Protein AF-A0A966KYN8-F1 (afdb_monomer_lite)

Foldseek 3Di:
DEEEADQVDPDKDKDFPDPQWDWDDDPPDIDIDGNPPDDDDDDDDPDPGDMYMYDHQAPAEDAEEEAEEEYAYENHAYQYHYEYAYYEYHYENYEDHYHYEYAEYEYAYEAYEEEYHYEYAYYEYEAECYEYEEEDEYAAYEYAYECYEYAHYEYEYAAYEYHAYQYHYAEEYEYEYAHYEYHAEYAQDFYHYEYEYAEYEYAHEHAYHDDPDDDPDDDGGDYHYDYNYYYYHHYHPPPDD

Secondary structure (DSSP, 8-state):
-EEEEETT-SS-EEE-SSTTEEEEEETTEEEEEEPP-----S---------EEEEETT-SEEEEEEEES-EEEEEEESEEEEEEEES-EEEEEEEEEEEEEEEES-EEEEEEEEEEEEEEEES-EEEEEEEEEEEEE-SBS-EEEEEEEEEEEEEE-SBS-EEEEEEEEEEEEEEE-SBS-EEEEEE-TTEEEEEEEEES-EEEEEEPPP-S---TT----EEEEEEEES-EEEEE-TT--

Sequence (241 aa):
MEITGDDSIQEVIIDEGNDIIETTLEGDTLKISNKSFRKIFFNYFESQQCVKIRLPRNTPSVEIKLVSGDLSAKNLQSNFSVSIVSGDVRISDLTGKLNVNALSGDISIDKFNGELEVVTKSGDIKLENSKIKGQLKTYSGDIVTRSVDFEGFKISTFSGDLELESASFQGNGEISTYFGDIHVNGDLSNVYVKADTLHGNIDIRGTKPYNESLNKGENVNEIIAKTKSGDICVKDTSKGG

Radius of gyration: 21.5 Å; chains: 1; bounding box: 49×50×72 Å

pLDDT: mean 85.23, std 17.12, range [33.62, 98.88]

Structure (mmCIF, N/CA/C/O backbone):
data_AF-A0A966KYN8-F1
#
_entry.id   AF-A0A966KYN8-F1
#
loop_
_atom_site.group_PDB
_atom_site.id
_atom_site.type_symbol
_atom_site.label_atom_id
_atom_site.label_alt_id
_atom_site.label_comp_id
_atom_site.label_asym_id
_atom_site.label_entity_id
_atom_site.label_seq_id
_atom_site.pdbx_PDB_ins_code
_atom_site.Cartn_x
_atom_site.Cartn_y
_atom_site.Cartn_z
_atom_site.occupancy
_atom_site.B_iso_or_equiv
_atom_site.auth_seq_id
_atom_site.auth_comp_id
_atom_site.auth_asym_id
_atom_site.auth_atom_id
_atom_site.pdbx_PDB_model_num
ATOM 1 N N . MET A 1 1 ? -5.350 -9.098 15.759 1.00 88.31 1 MET A N 1
ATOM 2 C CA . MET A 1 1 ? -6.234 -7.958 16.085 1.00 88.31 1 MET A CA 1
ATOM 3 C C . MET A 1 1 ? -7.028 -7.600 14.845 1.00 88.31 1 MET A C 1
ATOM 5 O O . MET A 1 1 ? -6.450 -7.541 13.767 1.00 88.31 1 MET A O 1
ATOM 9 N N . GLU A 1 2 ? -8.323 -7.350 14.995 1.00 93.38 2 GLU A N 1
ATOM 10 C CA . GLU A 1 2 ? -9.212 -6.925 13.912 1.00 93.38 2 GLU A CA 1
ATOM 11 C C . GLU A 1 2 ? -9.838 -5.569 14.241 1.00 93.38 2 GLU A C 1
ATOM 13 O O . GLU A 1 2 ? -10.417 -5.395 15.308 1.00 93.38 2 GLU A O 1
ATOM 18 N N . ILE A 1 3 ? -9.757 -4.620 13.314 1.00 94.44 3 ILE A N 1
ATOM 19 C CA . ILE A 1 3 ? -10.364 -3.294 13.405 1.00 94.44 3 ILE A CA 1
ATOM 20 C C . ILE A 1 3 ? -11.336 -3.139 12.243 1.00 94.44 3 ILE A C 1
ATOM 22 O O . ILE A 1 3 ? -10.985 -3.372 11.088 1.00 94.44 3 ILE A O 1
ATOM 26 N N . THR A 1 4 ? -12.575 -2.765 12.535 1.00 97.19 4 THR A N 1
ATOM 27 C CA . THR A 1 4 ? -13.609 -2.558 11.517 1.00 97.19 4 THR A CA 1
ATOM 28 C C . THR A 1 4 ? -14.299 -1.222 11.738 1.00 97.19 4 THR A C 1
ATOM 30 O O . THR A 1 4 ? -14.823 -0.974 12.822 1.00 97.19 4 THR A O 1
ATOM 33 N N . GLY A 1 5 ? -14.323 -0.372 10.715 1.00 95.94 5 GLY A N 1
ATOM 34 C CA . GLY A 1 5 ? -15.187 0.801 10.721 1.00 95.94 5 GLY A CA 1
ATOM 35 C C . GLY A 1 5 ? -16.641 0.423 10.447 1.00 95.94 5 GLY A C 1
ATOM 36 O O . GLY A 1 5 ? -16.938 -0.460 9.636 1.00 95.94 5 GLY A O 1
ATOM 37 N N . ASP A 1 6 ? -17.550 1.080 11.152 1.00 95.31 6 ASP A N 1
ATOM 38 C CA . ASP A 1 6 ? -18.965 0.752 11.190 1.00 95.31 6 ASP A CA 1
ATOM 39 C C . ASP A 1 6 ? -19.799 2.036 11.253 1.00 95.31 6 ASP A C 1
ATOM 41 O O . ASP A 1 6 ? -19.641 2.860 12.151 1.00 95.31 6 ASP A O 1
ATOM 45 N N . ASP A 1 7 ? -20.679 2.216 10.269 1.00 94.00 7 ASP A N 1
ATOM 46 C CA . ASP A 1 7 ? -21.547 3.392 10.150 1.00 94.00 7 ASP A CA 1
ATOM 47 C C . ASP A 1 7 ? -22.723 3.365 11.152 1.00 94.00 7 ASP A C 1
ATOM 49 O O . ASP A 1 7 ? -23.402 4.373 11.339 1.00 94.00 7 ASP A O 1
ATOM 53 N N . SER A 1 8 ? -22.983 2.223 11.805 1.00 94.19 8 SER A N 1
ATOM 54 C CA . SER A 1 8 ? -24.100 2.046 12.746 1.00 94.19 8 SER A CA 1
ATOM 55 C C . SER A 1 8 ? -23.776 2.403 14.200 1.00 94.19 8 SER A C 1
ATOM 57 O O . SER A 1 8 ? -24.681 2.408 15.038 1.00 94.19 8 SER A O 1
ATOM 59 N N . ILE A 1 9 ? -22.516 2.723 14.509 1.00 89.81 9 ILE A N 1
ATOM 60 C CA . ILE A 1 9 ? -22.056 3.015 15.872 1.00 89.81 9 ILE A CA 1
ATOM 61 C C . ILE A 1 9 ? -21.491 4.430 15.977 1.00 89.81 9 ILE A C 1
ATOM 63 O O . ILE A 1 9 ? -20.902 4.960 15.037 1.00 89.81 9 ILE A O 1
ATOM 67 N N . GLN A 1 10 ? -21.669 5.042 17.146 1.00 86.50 10 GLN A N 1
ATOM 68 C CA . GLN A 1 10 ? -21.111 6.362 17.478 1.00 86.50 10 GLN A CA 1
ATOM 69 C C . GLN A 1 10 ? -19.959 6.278 18.484 1.00 86.50 10 GLN A C 1
ATOM 71 O O . GLN A 1 10 ? -19.250 7.257 18.694 1.00 86.50 10 GLN A O 1
ATOM 76 N N . GLU A 1 11 ? -19.750 5.103 19.072 1.00 85.00 11 GLU A N 1
ATOM 77 C CA . GLU A 1 11 ? -18.758 4.848 20.109 1.00 85.00 11 GLU A CA 1
ATOM 78 C C . GLU A 1 11 ? -17.934 3.612 19.751 1.00 85.00 11 GLU A C 1
ATOM 80 O O . GLU A 1 11 ? -18.336 2.788 18.926 1.00 85.00 11 GLU A O 1
ATOM 85 N N . VAL A 1 12 ? -16.764 3.494 20.371 1.00 86.12 12 VAL A N 1
ATOM 86 C CA . VAL A 1 12 ? -15.860 2.360 20.184 1.00 86.12 12 VAL A CA 1
ATOM 87 C C . VAL A 1 12 ? -16.409 1.134 20.907 1.00 86.12 12 VAL A C 1
ATOM 89 O O . VAL A 1 12 ? -16.725 1.201 22.092 1.00 86.12 12 VAL A O 1
ATOM 92 N N . ILE A 1 13 ? -16.474 -0.002 20.212 1.00 86.50 13 ILE A N 1
ATOM 93 C CA . ILE A 1 13 ? -16.855 -1.293 20.793 1.00 86.50 13 ILE A CA 1
ATOM 94 C C . ILE A 1 13 ? -15.651 -2.224 20.737 1.00 86.50 13 ILE A C 1
ATOM 96 O O . ILE A 1 13 ? -15.053 -2.407 19.676 1.00 86.50 13 ILE A O 1
ATOM 100 N N . ILE A 1 14 ? -15.321 -2.834 21.871 1.00 86.25 14 ILE A N 1
ATOM 101 C CA . ILE A 1 14 ? -14.207 -3.771 22.004 1.00 86.25 14 ILE A CA 1
ATOM 102 C C . ILE A 1 14 ? -14.766 -5.126 22.430 1.00 86.25 14 ILE A C 1
ATOM 104 O O . ILE A 1 14 ? -15.502 -5.222 23.409 1.00 86.25 14 ILE A O 1
ATOM 108 N N . ASP A 1 15 ? -14.400 -6.163 21.689 1.00 84.81 15 ASP A N 1
ATOM 109 C CA . ASP A 1 15 ? -14.632 -7.562 22.025 1.00 84.81 15 ASP A CA 1
ATOM 110 C C . ASP A 1 15 ? -13.266 -8.221 22.261 1.00 84.81 15 ASP A C 1
ATOM 112 O O . ASP A 1 15 ? -12.468 -8.421 21.338 1.00 84.81 15 ASP A O 1
ATOM 116 N N . GLU A 1 16 ? -12.969 -8.467 23.537 1.00 73.38 16 GLU A N 1
ATOM 117 C CA . GLU A 1 16 ? -11.662 -8.924 24.023 1.00 73.38 16 GLU A CA 1
ATOM 118 C C . GLU A 1 16 ? -11.464 -10.441 23.883 1.00 73.38 16 GLU A C 1
ATOM 120 O O . GLU A 1 16 ? -10.364 -10.943 24.117 1.00 73.38 16 GLU A O 1
ATOM 125 N N . GLY A 1 17 ? -12.494 -11.187 23.473 1.00 65.50 17 GLY A N 1
ATOM 126 C CA . GLY A 1 17 ? -12.444 -12.637 23.290 1.00 65.50 17 GLY A CA 1
ATOM 127 C C . GLY A 1 17 ? -12.340 -13.447 24.592 1.00 65.50 17 GLY A C 1
ATOM 128 O O . GLY A 1 17 ? -13.143 -14.354 24.774 1.00 65.50 17 GLY A O 1
ATOM 129 N N . ASN A 1 18 ? -11.378 -13.148 25.482 1.00 65.69 18 ASN A N 1
ATOM 130 C CA . ASN A 1 18 ? -11.097 -13.858 26.743 1.00 65.69 18 ASN A CA 1
ATOM 131 C C . ASN A 1 18 ? -10.496 -12.942 27.841 1.00 65.69 18 ASN A C 1
ATOM 133 O O . ASN A 1 18 ? -9.822 -11.959 27.547 1.00 65.69 18 ASN A O 1
ATOM 137 N N . ASP A 1 19 ? -10.603 -13.363 29.112 1.00 63.81 19 ASP A N 1
ATOM 138 C CA . ASP A 1 19 ? -10.184 -12.646 30.343 1.00 63.81 19 ASP A CA 1
ATOM 139 C C . ASP A 1 19 ? -8.680 -12.318 30.493 1.00 63.81 19 ASP A C 1
ATOM 141 O O . ASP A 1 19 ? -8.253 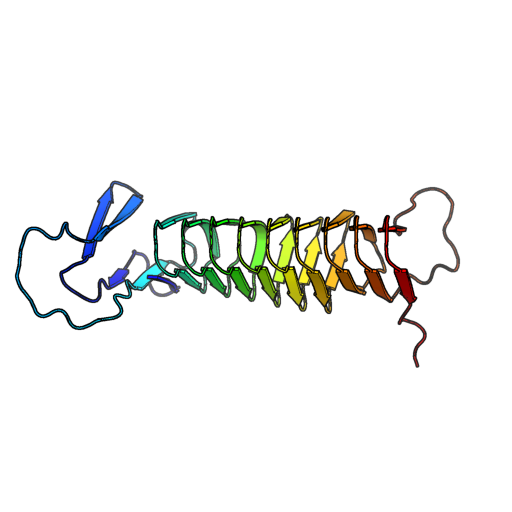-11.803 31.530 1.00 63.81 19 ASP A O 1
ATOM 145 N N . ILE A 1 20 ? -7.847 -12.637 29.508 1.00 65.81 20 ILE A N 1
ATOM 146 C CA . ILE A 1 20 ? -6.377 -12.554 29.577 1.00 65.81 20 ILE A CA 1
ATOM 147 C C . ILE A 1 20 ? -5.873 -11.226 29.004 1.00 65.81 20 ILE A C 1
ATOM 149 O O . ILE A 1 20 ? -4.729 -10.839 29.227 1.00 65.81 20 ILE A O 1
ATOM 153 N N . ILE A 1 21 ? -6.731 -10.518 28.276 1.00 67.75 21 ILE A N 1
ATOM 154 C CA . ILE A 1 21 ? -6.439 -9.215 27.697 1.00 67.75 21 ILE A CA 1
ATOM 155 C C . ILE A 1 21 ? -6.919 -8.145 28.677 1.00 67.75 21 ILE A C 1
ATOM 157 O O . ILE A 1 21 ? -7.917 -8.307 29.376 1.00 67.75 21 ILE A O 1
ATOM 161 N N . GLU A 1 22 ? -6.131 -7.088 28.810 1.00 68.56 22 GLU A N 1
ATOM 162 C CA . GLU A 1 22 ? -6.490 -5.872 29.524 1.00 68.56 22 GLU A CA 1
ATOM 163 C C . GLU A 1 22 ? -6.544 -4.741 28.509 1.00 68.56 22 GLU A C 1
ATOM 165 O O . GLU A 1 22 ? -5.556 -4.481 27.807 1.00 68.56 22 GLU A O 1
ATOM 170 N N . THR A 1 23 ? -7.689 -4.067 28.454 1.00 68.88 23 THR A N 1
ATOM 171 C CA . THR A 1 23 ? -7.817 -2.811 27.733 1.00 68.88 23 THR A CA 1
ATOM 172 C C . THR A 1 23 ? -7.963 -1.652 28.705 1.00 68.88 23 THR A C 1
ATOM 174 O O . THR A 1 23 ? -8.750 -1.683 29.650 1.00 68.88 23 THR A O 1
ATOM 177 N N . THR A 1 24 ? -7.162 -0.618 28.470 1.00 69.38 24 THR A N 1
ATOM 178 C CA . THR A 1 24 ? -7.147 0.596 29.279 1.00 69.38 24 THR A CA 1
ATOM 179 C C . THR A 1 24 ? -7.299 1.780 28.345 1.00 69.38 24 THR A C 1
ATOM 181 O O . THR A 1 24 ? -6.464 2.004 27.466 1.00 69.38 24 THR A O 1
ATOM 184 N N . LEU A 1 25 ? -8.379 2.537 28.527 1.00 70.50 25 LEU A N 1
ATOM 185 C CA . LEU A 1 25 ? -8.594 3.795 27.826 1.00 70.50 25 LEU A CA 1
ATOM 186 C C . LEU A 1 25 ? -7.967 4.933 28.642 1.00 70.50 25 LEU A C 1
ATOM 188 O O . LEU A 1 25 ? -8.427 5.253 29.737 1.00 70.50 25 LEU A O 1
ATOM 192 N N . GLU A 1 26 ? -6.911 5.542 28.108 1.00 72.94 26 GLU A N 1
ATOM 193 C CA . GLU A 1 26 ? -6.274 6.738 28.665 1.00 72.94 26 GLU A CA 1
ATOM 194 C C . GLU A 1 26 ? -6.540 7.928 27.734 1.00 72.94 26 GLU A C 1
ATOM 196 O O . GLU A 1 26 ? -5.845 8.121 26.734 1.00 72.94 26 GLU A O 1
ATOM 201 N N . GLY A 1 27 ? -7.569 8.725 28.046 1.00 73.81 27 GLY A N 1
ATOM 202 C CA . GLY A 1 27 ? -8.028 9.799 27.159 1.00 73.81 27 GLY A CA 1
ATOM 203 C C . GLY A 1 27 ? -8.517 9.229 25.825 1.00 73.81 27 GLY A C 1
ATOM 204 O O . GLY A 1 27 ? -9.396 8.374 25.817 1.00 73.81 27 GLY A O 1
ATOM 205 N N . ASP A 1 28 ? -7.898 9.655 24.722 1.00 71.25 28 ASP A N 1
ATOM 206 C CA . ASP A 1 28 ? -8.196 9.162 23.367 1.00 71.25 28 ASP A CA 1
ATOM 207 C C . ASP A 1 28 ? -7.328 7.951 22.964 1.00 71.25 28 ASP A C 1
ATOM 209 O O . ASP A 1 28 ? -7.375 7.488 21.825 1.00 71.25 28 ASP A O 1
ATOM 213 N N . THR A 1 29 ? -6.489 7.440 23.875 1.00 67.19 29 THR A N 1
ATOM 214 C CA . THR A 1 29 ? -5.583 6.315 23.605 1.00 67.19 29 THR A CA 1
ATOM 215 C C . THR A 1 29 ? -6.135 5.023 24.189 1.00 67.19 29 THR A C 1
ATOM 217 O O . THR A 1 29 ? -6.165 4.842 25.407 1.00 67.19 29 THR A O 1
ATOM 220 N N . LEU A 1 30 ? -6.500 4.083 23.319 1.00 71.38 30 LEU A N 1
ATOM 221 C CA . LEU A 1 30 ? -6.804 2.713 23.715 1.00 71.38 30 LEU A CA 1
ATOM 222 C C . LEU A 1 30 ? -5.508 1.899 23.802 1.00 71.38 30 LEU A C 1
ATOM 224 O O . LEU A 1 30 ? -4.870 1.615 22.788 1.00 71.38 30 LEU A O 1
ATOM 228 N N . LYS A 1 31 ? -5.122 1.497 25.013 1.00 70.31 31 LYS A N 1
ATOM 229 C CA . LYS A 1 31 ? -4.017 0.561 25.236 1.00 70.31 31 LYS A CA 1
ATOM 230 C C . LYS A 1 31 ? -4.570 -0.843 25.395 1.00 70.31 31 LYS A C 1
ATOM 232 O O . LYS A 1 31 ? -5.437 -1.073 26.228 1.00 70.31 31 LYS A O 1
ATOM 237 N N . ILE A 1 32 ? -4.034 -1.777 24.620 1.00 71.00 32 ILE A N 1
ATOM 238 C CA . ILE A 1 32 ? -4.380 -3.198 24.685 1.00 71.00 32 ILE A CA 1
ATOM 239 C C . ILE A 1 32 ? -3.110 -3.936 25.085 1.00 71.00 32 ILE A C 1
ATOM 241 O O . ILE A 1 32 ? -2.087 -3.829 24.408 1.00 71.00 32 ILE A O 1
ATOM 245 N N . SER A 1 33 ? -3.155 -4.654 26.201 1.00 68.31 33 SER A N 1
ATOM 246 C CA . SER A 1 33 ? -2.013 -5.399 26.722 1.00 68.31 33 SER A CA 1
ATOM 247 C C . SER A 1 33 ? -2.432 -6.780 27.210 1.00 68.31 33 SER A C 1
ATOM 249 O O . SER A 1 33 ? -3.594 -7.027 27.521 1.00 68.31 33 SER A O 1
ATOM 251 N N . ASN A 1 34 ? -1.481 -7.707 27.251 1.00 65.31 34 ASN A N 1
ATOM 252 C CA . ASN A 1 34 ? -1.703 -9.015 27.851 1.00 65.31 34 ASN A CA 1
ATOM 253 C C . ASN A 1 34 ? -1.533 -8.885 29.372 1.00 65.31 34 ASN A C 1
ATOM 255 O O . ASN A 1 34 ? -0.516 -8.344 29.825 1.00 65.31 34 ASN A O 1
ATOM 259 N N . LYS A 1 35 ? -2.497 -9.372 30.164 1.00 62.69 35 LYS A N 1
ATOM 260 C CA . LYS A 1 35 ? -2.389 -9.378 31.627 1.00 62.69 35 LYS A CA 1
ATOM 261 C C . LYS A 1 35 ? -1.125 -10.139 32.007 1.00 62.69 35 LYS A C 1
ATOM 263 O O . LYS A 1 35 ? -0.941 -11.297 31.636 1.00 62.69 35 LYS A O 1
ATOM 268 N N . SER A 1 36 ? -0.233 -9.481 32.752 1.00 50.91 36 SER A N 1
ATOM 269 C CA . SER A 1 36 ? 1.015 -10.098 33.210 1.00 50.91 36 SER A CA 1
ATOM 270 C C . SER A 1 36 ? 0.729 -11.454 33.855 1.00 50.91 36 SER A C 1
ATOM 272 O O . SER A 1 36 ? 0.014 -11.541 34.855 1.00 50.91 36 SER A O 1
ATOM 274 N N . PHE A 1 37 ? 1.312 -12.504 33.275 1.00 48.75 37 PHE A N 1
ATOM 275 C CA . PHE A 1 37 ? 1.151 -13.898 33.675 1.00 48.75 37 PHE A CA 1
ATOM 276 C C . PHE A 1 37 ? 1.784 -14.131 35.058 1.00 48.75 37 PHE A C 1
ATOM 278 O O . PHE A 1 37 ? 2.901 -14.632 35.200 1.00 48.75 37 PHE A O 1
ATOM 285 N N . ARG A 1 38 ? 1.098 -13.723 36.128 1.00 44.41 38 ARG A N 1
ATOM 286 C CA . ARG A 1 38 ? 1.547 -13.963 37.500 1.00 44.41 38 ARG A CA 1
ATOM 287 C C . ARG A 1 38 ? 1.132 -15.383 37.908 1.00 44.41 38 ARG A C 1
ATOM 289 O O . ARG A 1 38 ? 0.061 -15.579 38.459 1.00 44.41 38 ARG A O 1
ATOM 296 N N . LYS A 1 39 ? 2.015 -16.356 37.636 1.00 41.78 39 LYS A N 1
ATOM 297 C CA . LYS A 1 39 ? 2.034 -17.736 38.181 1.00 41.78 39 LYS A CA 1
ATOM 298 C C . LYS A 1 39 ? 0.669 -18.457 38.257 1.00 41.78 39 LYS A C 1
ATOM 300 O O . LYS A 1 39 ? 0.111 -18.545 39.346 1.00 41.78 39 LYS A O 1
ATOM 305 N N . ILE A 1 40 ? 0.213 -19.115 37.186 1.00 40.09 40 ILE A N 1
ATOM 306 C CA . ILE A 1 40 ? -0.696 -20.277 37.309 1.00 40.09 40 ILE A CA 1
ATOM 307 C C . ILE A 1 40 ? -0.248 -21.402 36.356 1.00 40.09 40 ILE A C 1
ATOM 309 O O . ILE A 1 40 ? 0.211 -21.155 35.245 1.00 40.09 40 ILE A O 1
ATOM 313 N N . PHE A 1 41 ? -0.311 -22.628 36.879 1.00 36.22 41 PHE A N 1
ATOM 314 C CA . PHE A 1 41 ? 0.172 -23.902 36.346 1.00 36.22 41 PHE A CA 1
ATOM 315 C C . PHE A 1 41 ? -0.580 -24.406 35.096 1.00 36.22 41 PHE A C 1
ATOM 317 O O . PHE A 1 41 ? -1.796 -24.283 35.013 1.00 36.22 41 PHE A O 1
ATOM 324 N N . PHE A 1 42 ? 0.180 -25.042 34.190 1.00 42.16 42 PHE A N 1
ATOM 325 C CA . PHE A 1 42 ? -0.170 -26.140 33.266 1.00 42.16 42 PHE A CA 1
ATOM 326 C C . PHE A 1 42 ? -1.661 -26.397 32.969 1.00 42.16 42 PHE A C 1
ATOM 328 O O . PHE A 1 42 ? -2.302 -27.220 33.617 1.00 42.16 42 PHE A O 1
ATOM 335 N N . ASN A 1 43 ? -2.160 -25.730 31.928 1.00 33.62 43 ASN A N 1
ATOM 336 C CA . ASN A 1 43 ? -2.966 -26.279 30.825 1.00 33.62 43 ASN A CA 1
ATOM 337 C C . ASN A 1 43 ? -3.524 -25.085 30.048 1.00 33.62 43 ASN A C 1
ATOM 339 O O . ASN A 1 43 ? -4.572 -24.555 30.402 1.00 33.62 43 ASN A O 1
ATOM 343 N N . TYR A 1 44 ? -2.815 -24.627 29.018 1.00 45.25 44 TYR A N 1
ATOM 344 C CA . TYR A 1 44 ? -3.320 -23.556 28.164 1.00 45.25 44 TYR A CA 1
ATOM 345 C C . TYR A 1 44 ? -3.413 -24.060 26.734 1.00 45.25 44 TYR A C 1
ATOM 347 O O . TYR A 1 44 ? -2.408 -24.241 26.054 1.00 45.25 44 TYR A O 1
ATOM 355 N N . PHE A 1 45 ? -4.650 -24.335 26.325 1.00 44.12 45 PHE A N 1
ATOM 356 C CA . PHE A 1 45 ? -5.039 -24.406 24.927 1.00 44.12 45 PHE A CA 1
ATOM 357 C C . PHE A 1 45 ? -4.475 -23.181 24.190 1.00 44.12 45 PHE A C 1
ATOM 359 O O . PHE A 1 45 ? -4.633 -22.051 24.663 1.00 44.12 45 PHE A O 1
ATOM 366 N N . GLU A 1 46 ? -3.862 -23.405 23.026 1.00 46.22 46 GLU A N 1
ATOM 367 C CA . GLU A 1 46 ? -3.604 -22.385 22.005 1.00 46.22 46 GLU A CA 1
ATOM 368 C C . GLU A 1 46 ? -4.946 -21.814 21.520 1.00 46.22 46 GLU A C 1
ATOM 370 O O . GLU A 1 46 ? -5.463 -22.169 20.464 1.00 46.22 46 GLU A O 1
ATOM 375 N N . SER A 1 47 ? -5.576 -20.955 22.318 1.00 52.12 47 SER A N 1
ATOM 376 C CA . SER A 1 47 ? -6.644 -20.114 21.794 1.00 52.12 47 SER A CA 1
ATOM 377 C C . SER A 1 47 ? -5.983 -18.962 21.047 1.00 52.12 47 SER A C 1
ATOM 379 O O . SER A 1 47 ? -5.235 -18.175 21.627 1.00 52.12 47 SER A O 1
ATOM 381 N N . GLN A 1 48 ? -6.225 -18.898 19.737 1.00 56.59 48 GLN A N 1
ATOM 382 C CA . GLN A 1 48 ? -5.959 -17.722 18.915 1.00 56.59 48 GLN A CA 1
ATOM 383 C C . GLN A 1 48 ? -6.718 -16.545 19.540 1.00 56.59 48 GLN A C 1
ATOM 385 O O . GLN A 1 48 ? -7.941 -16.452 19.431 1.00 56.59 48 GLN A O 1
ATOM 390 N N . GLN A 1 49 ? -6.010 -15.689 20.271 1.00 70.25 49 GLN A N 1
ATOM 391 C CA . GLN A 1 49 ? -6.602 -14.514 20.897 1.00 70.25 49 GLN A CA 1
ATOM 392 C C . GLN A 1 49 ? -6.762 -13.428 19.836 1.00 70.25 49 GLN A C 1
ATOM 394 O O . GLN A 1 49 ? -5.784 -12.831 19.387 1.00 70.25 49 GLN A O 1
ATOM 399 N N . CYS A 1 50 ? -8.001 -13.177 19.420 1.00 77.38 50 CYS A N 1
ATOM 400 C CA . CYS A 1 50 ? -8.321 -12.109 18.484 1.00 77.38 50 CYS A CA 1
ATOM 401 C C . CYS A 1 50 ? -9.138 -11.031 19.195 1.00 77.38 50 CYS A C 1
ATOM 403 O O . CYS A 1 50 ? -10.309 -11.242 19.494 1.00 77.38 50 CYS A O 1
ATOM 405 N N . VAL A 1 51 ? -8.519 -9.873 19.440 1.00 85.69 51 VAL A N 1
ATOM 406 C CA . VAL A 1 51 ? -9.247 -8.665 19.851 1.00 85.69 51 VAL A CA 1
ATOM 407 C C . VAL A 1 51 ? -9.930 -8.075 18.632 1.00 85.69 51 VAL A C 1
ATOM 409 O O . VAL A 1 51 ? -9.251 -7.788 17.638 1.00 85.69 51 VAL A O 1
ATOM 412 N N . LYS A 1 52 ? -11.242 -7.865 18.727 1.00 90.44 52 LYS A N 1
ATOM 413 C CA . LYS A 1 52 ? -12.040 -7.198 17.699 1.00 90.44 52 LYS A CA 1
ATOM 414 C C . LYS A 1 52 ? -12.449 -5.819 18.187 1.00 90.44 52 LYS A C 1
ATOM 416 O O . LYS A 1 52 ? -13.018 -5.671 19.262 1.00 90.44 52 LYS A O 1
ATOM 421 N N . ILE A 1 53 ? -12.176 -4.812 17.373 1.00 91.31 53 ILE A N 1
ATOM 422 C CA . ILE A 1 53 ? -12.477 -3.412 17.650 1.00 91.31 53 ILE A CA 1
ATOM 423 C C . ILE A 1 53 ? -13.394 -2.913 16.539 1.00 91.31 53 ILE A C 1
ATOM 425 O O . ILE A 1 53 ? -13.060 -3.007 15.355 1.00 91.31 53 ILE A O 1
ATOM 429 N N . ARG A 1 54 ? -14.552 -2.370 16.909 1.00 94.06 54 ARG A N 1
ATOM 430 C CA . ARG A 1 54 ? -15.420 -1.626 15.995 1.00 94.06 54 ARG A CA 1
ATOM 431 C C . ARG A 1 54 ? -15.346 -0.149 16.339 1.00 94.06 54 ARG A C 1
ATOM 433 O O . ARG A 1 54 ? -15.445 0.220 17.507 1.00 94.06 54 ARG A O 1
ATOM 440 N N . LEU A 1 55 ? -15.172 0.676 15.317 1.00 93.56 55 LEU A N 1
ATOM 441 C CA . LEU A 1 55 ? -15.074 2.130 15.429 1.00 93.56 55 LEU A CA 1
ATOM 442 C C . LEU A 1 55 ? -16.111 2.779 14.506 1.00 93.56 55 LEU A C 1
ATOM 444 O O . LEU A 1 55 ? -16.413 2.195 13.463 1.00 93.56 55 LEU A O 1
ATOM 448 N N . PRO A 1 56 ? -16.624 3.981 14.815 1.00 94.44 56 PRO A N 1
ATOM 449 C CA . PRO A 1 56 ? -17.322 4.784 13.818 1.00 94.44 56 PRO A CA 1
ATOM 450 C C . PRO A 1 56 ? -16.463 4.912 12.556 1.00 94.44 56 PRO A C 1
ATOM 452 O O . PRO A 1 56 ? -15.277 5.224 12.635 1.00 94.44 56 PRO A O 1
ATOM 455 N N . ARG A 1 57 ? -17.032 4.677 11.372 1.00 94.56 57 ARG A N 1
ATOM 456 C CA . ARG A 1 57 ? -16.249 4.663 10.120 1.00 94.56 57 ARG A CA 1
ATOM 457 C C . ARG A 1 57 ? -15.404 5.923 9.905 1.00 94.56 57 ARG A C 1
ATOM 459 O O . ARG A 1 57 ? -14.285 5.824 9.408 1.00 94.56 57 ARG A O 1
ATOM 466 N N . ASN A 1 58 ? -15.930 7.076 10.315 1.00 94.94 58 ASN A N 1
ATOM 467 C CA . ASN A 1 58 ? -15.321 8.397 10.149 1.00 94.94 58 ASN A CA 1
ATOM 468 C C . ASN A 1 58 ? -14.474 8.824 11.361 1.00 94.94 58 ASN A C 1
ATOM 470 O O . ASN A 1 58 ? -14.345 10.020 11.633 1.00 94.94 58 ASN A O 1
ATOM 474 N N . THR A 1 59 ? -13.939 7.874 12.138 1.00 91.31 59 THR A N 1
ATOM 475 C CA . THR A 1 59 ? -12.995 8.180 13.219 1.00 91.31 59 THR A CA 1
ATOM 476 C C . THR A 1 59 ? -11.814 8.983 12.653 1.00 91.31 59 THR A C 1
ATOM 478 O O . THR A 1 59 ? -11.120 8.475 11.774 1.00 91.31 59 THR A O 1
ATOM 481 N N . PRO A 1 60 ? -11.525 10.208 13.139 1.00 90.94 60 PRO A N 1
ATOM 482 C CA . PRO A 1 60 ? -10.543 11.089 12.496 1.00 90.94 60 PRO A CA 1
ATOM 483 C C . PRO A 1 60 ? -9.119 10.525 12.436 1.00 90.94 60 PRO A C 1
ATOM 485 O O . PRO A 1 60 ? -8.389 10.775 11.476 1.00 90.94 60 PRO A O 1
ATOM 488 N N . SER A 1 61 ? -8.717 9.786 13.471 1.00 91.19 61 SER A N 1
ATOM 489 C CA . SER A 1 61 ? -7.376 9.224 13.600 1.00 91.19 61 SER A CA 1
ATOM 490 C C . SER A 1 61 ? -7.405 7.931 14.403 1.00 91.19 61 SER A C 1
ATOM 492 O O . SER A 1 61 ? -8.084 7.859 15.425 1.00 91.19 61 SER A O 1
ATOM 494 N N . VAL A 1 62 ? -6.624 6.942 13.978 1.00 91.00 62 VAL A N 1
ATOM 495 C CA . VAL A 1 62 ? -6.398 5.688 14.702 1.00 91.00 62 VAL A CA 1
ATOM 496 C C . VAL A 1 62 ? -4.905 5.381 14.682 1.00 91.00 62 VAL A C 1
ATOM 498 O O . VAL A 1 62 ? -4.290 5.334 13.619 1.00 91.00 62 VAL A O 1
ATOM 501 N N . GLU A 1 63 ? -4.321 5.166 15.859 1.00 92.31 63 GLU A N 1
ATOM 502 C CA . GLU A 1 63 ? -2.910 4.811 16.019 1.00 92.31 63 GLU A CA 1
ATOM 503 C C . GLU A 1 63 ? -2.793 3.448 16.703 1.00 92.31 63 GLU A C 1
ATOM 505 O O . GLU A 1 63 ? -3.323 3.245 17.795 1.00 92.31 63 GLU A O 1
ATOM 510 N N . ILE A 1 64 ? -2.084 2.517 16.065 1.00 90.69 64 ILE A N 1
ATOM 511 C CA . ILE A 1 64 ? -1.893 1.146 16.538 1.00 90.69 64 ILE A CA 1
ATOM 512 C C . ILE A 1 64 ? -0.404 0.858 16.695 1.00 90.69 64 ILE A C 1
ATOM 514 O O . ILE A 1 64 ? 0.384 1.029 15.764 1.00 90.69 64 ILE A O 1
ATOM 518 N N . LYS A 1 65 ? -0.019 0.370 17.877 1.00 91.38 65 LYS A N 1
ATOM 519 C CA . LYS A 1 65 ? 1.344 -0.071 18.189 1.00 91.38 65 LYS A CA 1
ATOM 520 C C . LYS A 1 65 ? 1.327 -1.524 18.637 1.00 91.38 65 LYS A C 1
ATOM 522 O O . LYS A 1 65 ? 0.695 -1.847 19.639 1.00 91.38 65 LYS A O 1
ATOM 527 N N . LEU A 1 66 ? 2.037 -2.386 17.915 1.00 87.38 66 LEU A N 1
ATOM 528 C CA . LEU A 1 66 ? 2.128 -3.818 18.187 1.00 87.38 66 LEU A CA 1
ATOM 529 C C . LEU A 1 66 ? 3.593 -4.244 18.280 1.00 87.38 66 LEU A C 1
ATOM 531 O O . LEU A 1 66 ? 4.423 -3.893 17.446 1.00 87.38 66 LEU A O 1
ATOM 535 N N . VAL A 1 67 ? 3.928 -5.037 19.295 1.00 89.38 67 VAL A N 1
ATOM 536 C CA . VAL A 1 67 ? 5.238 -5.707 19.340 1.00 89.38 67 VAL A CA 1
ATOM 537 C C . VAL A 1 67 ? 5.166 -7.013 18.551 1.00 89.38 67 VAL A C 1
ATOM 539 O O . VAL A 1 67 ? 6.036 -7.299 17.738 1.00 89.38 67 VAL A O 1
ATOM 542 N N . SER A 1 68 ? 4.103 -7.787 18.750 1.00 86.31 68 SER A N 1
ATOM 543 C CA . SER A 1 68 ? 3.900 -9.065 18.074 1.00 86.31 68 SER A CA 1
ATOM 544 C C . SER A 1 68 ? 2.424 -9.307 17.777 1.00 86.31 68 SER A C 1
ATOM 546 O O . SER A 1 68 ? 1.590 -9.059 18.652 1.00 86.31 68 SER A O 1
ATOM 548 N N . GLY A 1 69 ? 2.130 -9.882 16.614 1.00 88.19 69 GLY A N 1
ATOM 549 C CA . GLY A 1 69 ? 0.806 -10.376 16.240 1.00 88.19 69 GLY A CA 1
ATOM 550 C C . GLY A 1 69 ? 0.186 -9.595 15.089 1.00 88.19 69 GLY A C 1
ATOM 551 O O . GLY A 1 69 ? 0.534 -8.445 14.849 1.00 88.19 69 GLY A O 1
ATOM 552 N N . ASP A 1 70 ? -0.751 -10.230 14.396 1.00 93.06 70 ASP A N 1
ATOM 553 C CA . ASP A 1 70 ? -1.257 -9.705 13.131 1.00 93.06 70 ASP A CA 1
ATOM 554 C C . ASP A 1 70 ? -2.318 -8.620 13.329 1.00 93.06 70 ASP A C 1
ATOM 556 O O . ASP A 1 70 ? -3.117 -8.650 14.277 1.00 93.06 70 ASP A O 1
ATOM 560 N N . LEU A 1 71 ? -2.371 -7.686 12.384 1.00 95.25 71 LEU A N 1
ATOM 561 C CA . LEU A 1 71 ? -3.378 -6.638 12.296 1.00 95.25 71 LEU A CA 1
ATOM 562 C C . LEU A 1 71 ? -4.204 -6.811 11.022 1.00 95.25 71 LEU A C 1
ATOM 564 O O . LEU A 1 71 ? -3.665 -6.881 9.924 1.00 95.25 71 LEU A O 1
ATOM 568 N N . SER A 1 72 ? -5.524 -6.791 11.165 1.00 97.75 72 SER A N 1
ATOM 569 C CA . SER A 1 72 ? -6.459 -6.617 10.057 1.00 97.75 72 SER A CA 1
ATOM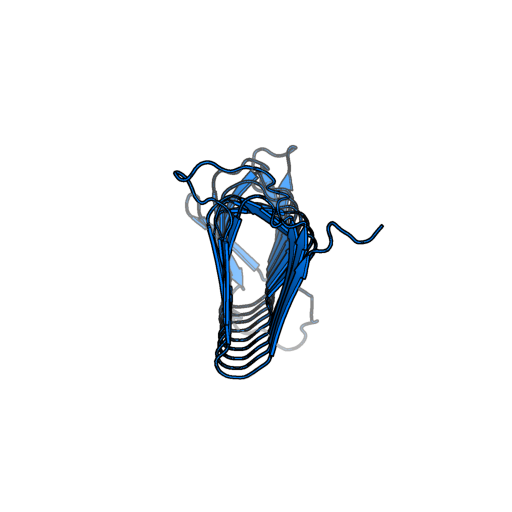 570 C C . SER A 1 72 ? -7.294 -5.368 10.305 1.00 97.75 72 SER A C 1
ATOM 572 O O . SER A 1 72 ? -7.985 -5.301 11.315 1.00 97.75 72 SER A O 1
ATOM 574 N N . ALA A 1 73 ? -7.281 -4.398 9.397 1.00 97.44 73 ALA A N 1
ATOM 575 C CA . ALA A 1 73 ? -8.112 -3.198 9.463 1.00 97.44 73 ALA A CA 1
ATOM 576 C C . ALA A 1 73 ? -8.983 -3.079 8.209 1.00 97.44 73 ALA A C 1
ATOM 578 O O . ALA A 1 73 ? -8.502 -3.305 7.097 1.00 97.44 73 ALA A O 1
ATOM 579 N N . LYS A 1 74 ? -10.267 -2.743 8.365 1.00 98.19 74 LYS A N 1
ATOM 580 C CA . LYS A 1 74 ? -11.167 -2.603 7.214 1.00 98.19 74 LYS A CA 1
ATOM 581 C C . LYS A 1 74 ? -12.248 -1.542 7.350 1.00 98.19 74 LYS A C 1
ATOM 583 O O . LYS A 1 74 ? -12.713 -1.276 8.458 1.00 98.19 74 LYS A O 1
ATOM 588 N N . ASN A 1 75 ? -12.708 -1.035 6.206 1.00 97.94 75 ASN A N 1
ATOM 589 C CA . ASN A 1 75 ? -13.859 -0.137 6.072 1.00 97.94 75 ASN A CA 1
ATOM 590 C C . ASN A 1 75 ? -13.720 1.157 6.894 1.00 97.94 75 ASN A C 1
ATOM 592 O O . ASN A 1 75 ? -14.578 1.460 7.715 1.00 97.94 75 ASN A O 1
ATOM 596 N N . LEU A 1 76 ? -12.639 1.914 6.703 1.00 96.88 76 LEU A N 1
ATOM 597 C CA . LEU A 1 76 ? -12.336 3.120 7.488 1.00 96.88 76 LEU A CA 1
ATOM 598 C C . LEU A 1 76 ? -12.222 4.367 6.599 1.00 96.88 76 LEU A C 1
ATOM 600 O O . LEU A 1 76 ? -11.700 4.311 5.489 1.00 96.88 76 LEU A O 1
ATOM 604 N N . GLN A 1 77 ? -12.678 5.510 7.109 1.00 97.44 77 GLN A N 1
ATOM 605 C CA . GLN A 1 77 ? -12.414 6.844 6.565 1.00 97.44 77 GLN A CA 1
ATOM 606 C C . GLN A 1 77 ? -11.639 7.640 7.619 1.00 97.44 77 GLN A C 1
ATOM 608 O O . GLN A 1 77 ? -12.226 8.324 8.456 1.00 97.44 77 GLN A O 1
ATOM 613 N N . SER A 1 78 ? -10.318 7.461 7.646 1.00 94.75 78 SER A N 1
ATOM 614 C CA . SER A 1 78 ? -9.489 7.832 8.794 1.00 94.75 78 SER A CA 1
ATOM 615 C C . SER A 1 78 ? -8.036 8.102 8.414 1.00 94.75 78 SER A C 1
ATOM 617 O O . SER A 1 78 ? -7.536 7.588 7.412 1.00 94.75 78 SER A O 1
ATOM 619 N N . ASN A 1 79 ? -7.336 8.857 9.262 1.00 95.81 79 ASN A N 1
ATOM 620 C CA . ASN A 1 79 ? -5.879 8.822 9.310 1.00 95.81 79 ASN A CA 1
ATOM 621 C C . ASN A 1 79 ? -5.442 7.607 10.141 1.00 95.81 79 ASN A C 1
ATOM 623 O O . ASN A 1 79 ? -5.640 7.574 11.354 1.00 95.81 79 ASN A O 1
ATOM 627 N N . PHE A 1 80 ? -4.853 6.607 9.496 1.00 95.94 80 PHE A N 1
ATOM 628 C CA . PHE A 1 80 ? -4.510 5.329 10.107 1.00 95.94 80 PHE A CA 1
ATOM 629 C C . PHE A 1 80 ? -2.992 5.173 10.204 1.00 95.94 80 PHE A C 1
ATOM 631 O O . PHE A 1 80 ? -2.292 5.195 9.193 1.00 95.94 80 PHE A O 1
ATOM 638 N N . SER A 1 81 ? -2.481 5.030 11.425 1.00 96.88 81 SER A N 1
ATOM 639 C CA . SER A 1 81 ? -1.056 4.865 11.711 1.00 96.88 81 SER A CA 1
ATOM 640 C C . SER A 1 81 ? -0.803 3.527 12.395 1.00 96.88 81 SER A C 1
ATOM 642 O O . SER A 1 81 ? -1.425 3.217 13.411 1.00 96.88 81 SER A O 1
ATOM 644 N N . VAL A 1 82 ? 0.114 2.730 11.852 1.00 96.31 82 VAL A N 1
ATOM 645 C CA . VAL A 1 82 ? 0.486 1.411 12.373 1.00 96.31 82 VAL A CA 1
ATOM 646 C C . VAL A 1 82 ? 1.991 1.357 12.584 1.00 96.31 82 VAL A C 1
ATOM 648 O O . VAL A 1 82 ? 2.770 1.661 11.686 1.00 96.31 82 VAL A O 1
ATOM 651 N N . SER A 1 83 ? 2.414 0.927 13.768 1.00 96.44 83 SER A N 1
ATOM 652 C CA . SER A 1 83 ? 3.801 0.563 14.057 1.00 96.44 83 SER A CA 1
ATOM 653 C C . SER A 1 83 ? 3.844 -0.856 14.610 1.00 96.44 83 SER A C 1
ATOM 655 O O . SER A 1 83 ? 3.306 -1.108 15.689 1.00 96.44 83 SER A O 1
ATOM 657 N N . ILE A 1 84 ? 4.475 -1.780 13.887 1.00 94.12 84 ILE A N 1
ATOM 658 C CA . ILE A 1 84 ? 4.568 -3.193 14.260 1.00 94.12 84 ILE A CA 1
ATOM 659 C C . ILE A 1 84 ? 6.018 -3.688 14.252 1.00 94.12 84 ILE A C 1
ATOM 661 O O . ILE A 1 84 ? 6.784 -3.408 13.334 1.00 94.12 84 ILE A O 1
ATOM 665 N N . VAL A 1 85 ? 6.433 -4.430 15.281 1.00 95.19 85 VAL A N 1
ATOM 666 C CA . VAL A 1 85 ? 7.764 -5.066 15.274 1.00 95.19 85 VAL A CA 1
ATOM 667 C C . VAL A 1 85 ? 7.719 -6.408 14.535 1.00 95.19 85 VAL A C 1
ATOM 669 O O . VAL A 1 85 ? 8.564 -6.651 13.679 1.00 95.19 85 VAL A O 1
ATOM 672 N N . SER A 1 86 ? 6.739 -7.266 14.818 1.00 92.50 86 SER A N 1
ATOM 673 C CA . SER A 1 86 ? 6.584 -8.557 14.140 1.00 92.50 86 SER A CA 1
ATOM 674 C C . SER A 1 86 ? 5.117 -8.911 13.924 1.00 92.50 86 SER A C 1
ATOM 676 O O . SER A 1 86 ? 4.359 -8.996 14.889 1.00 92.50 86 SER A O 1
ATOM 678 N N . GLY A 1 87 ? 4.738 -9.205 12.687 1.00 93.75 87 GLY A N 1
ATOM 679 C CA . GLY A 1 87 ? 3.406 -9.701 12.331 1.00 93.75 87 GLY A CA 1
ATOM 680 C C . GLY A 1 87 ? 2.899 -9.080 11.039 1.00 93.75 87 GLY A C 1
ATOM 681 O O . GLY A 1 87 ? 3.422 -8.060 10.586 1.00 93.75 87 GLY A O 1
ATOM 682 N N . ASP A 1 88 ? 1.877 -9.700 10.462 1.00 97.19 88 ASP A N 1
ATOM 683 C CA . ASP A 1 88 ? 1.328 -9.262 9.184 1.00 97.19 88 ASP A CA 1
ATOM 684 C C . ASP A 1 88 ? 0.350 -8.103 9.368 1.00 97.19 88 ASP A C 1
ATOM 686 O O . ASP A 1 88 ? -0.409 -8.040 10.342 1.00 97.19 88 ASP A O 1
ATOM 690 N N . VAL A 1 89 ? 0.299 -7.213 8.380 1.00 98.12 89 VAL A N 1
ATOM 691 C CA . VAL A 1 89 ? -0.663 -6.111 8.326 1.00 98.12 89 VAL A CA 1
ATOM 692 C C . VAL A 1 89 ? -1.538 -6.270 7.092 1.00 98.12 89 VAL A C 1
ATOM 694 O O . VAL A 1 89 ? -1.061 -6.244 5.963 1.00 98.12 89 VAL A O 1
ATOM 697 N N . ARG A 1 90 ? -2.847 -6.404 7.300 1.00 98.69 90 ARG A N 1
ATOM 698 C CA . ARG A 1 90 ? -3.859 -6.450 6.241 1.00 98.69 90 ARG A CA 1
ATOM 699 C C . ARG A 1 90 ? -4.779 -5.245 6.369 1.00 98.69 90 ARG A C 1
ATOM 701 O O . ARG A 1 90 ? -5.384 -5.039 7.417 1.00 98.69 90 ARG A O 1
ATOM 708 N N . ILE A 1 91 ? -4.892 -4.444 5.318 1.00 98.50 91 ILE A N 1
ATOM 709 C CA . ILE A 1 91 ? -5.745 -3.253 5.285 1.00 98.50 91 ILE A CA 1
ATOM 710 C C . ILE A 1 91 ? -6.646 -3.335 4.059 1.00 98.50 91 ILE A C 1
ATOM 712 O O . ILE A 1 91 ? -6.172 -3.620 2.964 1.00 98.50 91 ILE A O 1
ATOM 716 N N . SER A 1 92 ? -7.945 -3.101 4.235 1.00 98.56 92 SER A N 1
ATOM 717 C CA . SER A 1 92 ? -8.909 -3.113 3.127 1.00 98.56 92 SER A CA 1
ATOM 718 C C . SER A 1 92 ? -9.927 -1.983 3.222 1.00 98.56 92 SER A C 1
ATOM 720 O O . SER A 1 92 ? -10.335 -1.610 4.320 1.00 98.56 92 SER A O 1
ATOM 722 N N . ASP A 1 93 ? -10.365 -1.445 2.084 1.00 98.31 93 ASP A N 1
ATOM 723 C CA . ASP A 1 93 ? -11.438 -0.441 2.020 1.00 98.31 93 ASP A CA 1
ATOM 724 C C . ASP A 1 93 ? -11.169 0.763 2.951 1.00 98.31 93 ASP A C 1
ATOM 726 O O . ASP A 1 93 ? -11.959 1.078 3.849 1.00 98.31 93 ASP A O 1
ATOM 730 N N . LEU A 1 94 ? -10.016 1.416 2.772 1.00 98.38 94 LEU A N 1
ATOM 731 C CA . LEU A 1 94 ? -9.587 2.548 3.597 1.00 98.38 94 LEU A CA 1
ATOM 732 C C . LEU A 1 94 ? -9.422 3.815 2.753 1.00 98.38 94 LEU A C 1
ATOM 734 O O . LEU A 1 94 ? -8.760 3.812 1.720 1.00 98.38 94 LEU A O 1
ATOM 738 N N . THR A 1 95 ? -10.019 4.919 3.198 1.00 98.50 95 THR A N 1
ATOM 739 C CA . THR A 1 95 ? -9.844 6.247 2.590 1.00 98.50 95 THR A CA 1
ATOM 740 C C . THR A 1 95 ? -9.248 7.215 3.605 1.00 98.50 95 THR A C 1
ATOM 742 O O . THR A 1 95 ? -9.726 7.286 4.735 1.00 98.50 95 THR A O 1
ATOM 745 N N . GLY A 1 96 ? -8.225 7.975 3.215 1.00 97.62 96 GLY A N 1
ATOM 746 C CA . GLY A 1 96 ? -7.558 8.938 4.094 1.00 97.62 96 GLY A CA 1
ATOM 747 C C . GLY A 1 96 ? -6.039 8.865 3.993 1.00 97.62 96 GLY A C 1
ATOM 748 O O . GLY A 1 96 ? -5.494 8.671 2.908 1.00 97.62 96 GLY A O 1
ATOM 749 N N . LYS A 1 97 ? -5.347 9.052 5.119 1.00 98.25 97 LYS A N 1
ATOM 750 C CA . LYS A 1 97 ? -3.887 8.903 5.194 1.00 98.25 97 LYS A CA 1
ATOM 751 C C . LYS A 1 97 ? -3.540 7.577 5.848 1.00 98.25 97 LYS A C 1
ATOM 753 O O . LYS A 1 97 ? -4.088 7.269 6.902 1.00 98.25 97 LYS A O 1
ATOM 758 N N . LEU A 1 98 ? -2.616 6.828 5.263 1.00 98.50 98 LEU A N 1
ATOM 759 C CA . LEU A 1 98 ? -2.133 5.567 5.811 1.00 98.50 98 LEU A CA 1
ATOM 760 C C . LEU A 1 98 ? -0.618 5.621 6.005 1.00 98.50 98 LEU A C 1
ATOM 762 O O . LEU A 1 98 ? 0.125 5.820 5.047 1.00 98.50 98 LEU A O 1
ATOM 766 N N . ASN A 1 99 ? -0.171 5.416 7.242 1.00 98.50 99 ASN A N 1
ATOM 767 C CA . ASN A 1 99 ? 1.233 5.269 7.600 1.00 98.50 99 ASN A CA 1
ATOM 768 C C . ASN A 1 99 ? 1.450 3.896 8.256 1.00 98.50 99 ASN A C 1
ATOM 7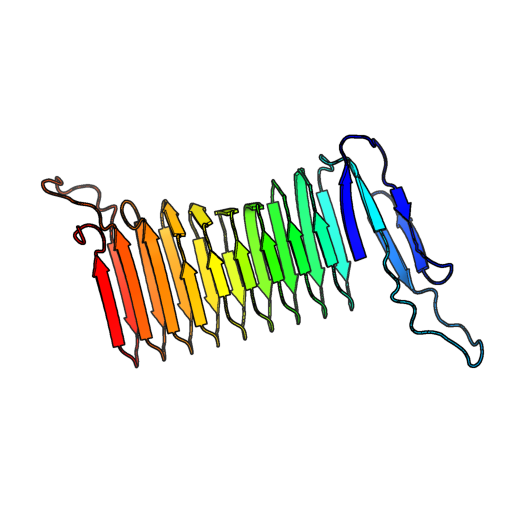70 O O . ASN A 1 99 ? 0.828 3.594 9.272 1.00 98.50 99 ASN A O 1
ATOM 774 N N . VAL A 1 100 ? 2.306 3.051 7.680 1.00 98.25 100 VAL A N 1
ATOM 775 C CA . VAL A 1 100 ? 2.638 1.727 8.227 1.00 98.25 100 VAL A CA 1
ATOM 776 C C . VAL A 1 100 ? 4.147 1.599 8.352 1.00 98.25 100 VAL A C 1
ATOM 778 O O . VAL A 1 100 ? 4.859 1.678 7.356 1.00 98.25 100 VAL A O 1
ATOM 781 N N . ASN A 1 101 ? 4.624 1.351 9.569 1.00 98.06 101 ASN A N 1
ATOM 782 C CA . ASN A 1 101 ? 6.014 1.019 9.856 1.00 98.06 101 ASN A CA 1
ATOM 783 C C . ASN A 1 101 ? 6.092 -0.390 10.440 1.00 98.06 101 ASN A C 1
ATOM 785 O O . ASN A 1 101 ? 5.587 -0.632 11.536 1.00 98.06 101 ASN A O 1
ATOM 789 N N . ALA A 1 102 ? 6.752 -1.301 9.733 1.00 96.38 102 ALA A N 1
ATOM 790 C CA . ALA A 1 102 ? 7.000 -2.660 10.190 1.00 96.38 102 ALA A CA 1
ATOM 791 C C . ALA A 1 102 ? 8.504 -2.949 10.291 1.00 96.38 102 ALA A C 1
ATOM 793 O O . ALA A 1 102 ? 9.307 -2.451 9.500 1.00 96.38 102 ALA A O 1
ATOM 794 N N . LEU A 1 103 ? 8.916 -3.765 11.262 1.00 96.06 103 LEU A N 1
ATOM 795 C CA . LEU A 1 103 ? 10.270 -4.331 11.256 1.00 96.06 103 LEU A CA 1
ATOM 796 C C . LEU A 1 103 ? 10.297 -5.681 10.529 1.00 96.06 103 LEU A C 1
ATOM 798 O O . LEU A 1 103 ? 11.204 -5.914 9.734 1.00 96.06 103 LEU A O 1
ATOM 802 N N . SER A 1 104 ? 9.319 -6.548 10.789 1.00 94.12 104 SER A N 1
ATOM 803 C CA . SER A 1 104 ? 9.177 -7.842 10.126 1.00 94.12 104 SER A CA 1
ATOM 804 C C . SER A 1 104 ? 7.706 -8.199 9.922 1.00 94.12 104 SER A C 1
ATOM 806 O O . SER A 1 104 ? 6.916 -8.074 10.858 1.00 94.12 104 SER A O 1
ATOM 808 N N . GLY A 1 105 ? 7.373 -8.715 8.743 1.00 94.19 105 GLY A N 1
ATOM 809 C CA . GLY A 1 105 ? 6.030 -9.184 8.388 1.00 94.19 105 GLY A CA 1
ATOM 810 C C . GLY A 1 105 ? 5.538 -8.579 7.079 1.00 94.19 105 GLY A C 1
ATOM 811 O O . GLY A 1 105 ? 6.031 -7.528 6.652 1.00 94.19 105 GLY A O 1
ATOM 812 N N . ASP A 1 106 ? 4.571 -9.252 6.461 1.00 98.25 106 ASP A N 1
ATOM 813 C CA . ASP A 1 106 ? 4.056 -8.859 5.154 1.00 98.25 106 ASP A CA 1
ATOM 814 C C . ASP A 1 106 ? 2.943 -7.820 5.297 1.00 98.25 106 ASP A C 1
ATOM 816 O O . ASP A 1 106 ? 2.142 -7.834 6.240 1.00 98.25 106 ASP A O 1
ATOM 820 N N . ILE A 1 107 ? 2.877 -6.902 4.336 1.00 98.69 107 ILE A N 1
ATOM 821 C CA . ILE A 1 107 ? 1.893 -5.822 4.317 1.00 98.69 107 ILE A CA 1
ATOM 822 C C . ILE A 1 107 ? 1.029 -5.981 3.073 1.00 98.69 107 ILE A C 1
ATOM 824 O O . ILE A 1 107 ? 1.509 -5.837 1.955 1.00 98.69 107 ILE A O 1
ATOM 828 N N . SER A 1 108 ? -0.263 -6.233 3.260 1.00 98.75 108 SER A N 1
ATOM 829 C CA . SER A 1 108 ? -1.244 -6.330 2.179 1.00 98.75 108 SER A CA 1
ATOM 830 C C . SER A 1 108 ? -2.285 -5.228 2.310 1.00 98.75 108 SER A C 1
ATOM 832 O O . SER A 1 108 ? -2.979 -5.134 3.322 1.00 98.75 108 SER A O 1
ATOM 834 N N . ILE A 1 109 ? -2.436 -4.424 1.265 1.00 98.81 109 ILE A N 1
ATOM 835 C CA . ILE A 1 109 ? -3.387 -3.316 1.196 1.00 98.81 109 ILE A CA 1
ATOM 836 C C . ILE A 1 109 ? -4.264 -3.506 -0.043 1.00 98.81 109 ILE A C 1
ATOM 838 O O . ILE A 1 109 ? -3.750 -3.665 -1.145 1.00 98.81 109 ILE A O 1
ATOM 842 N N . ASP A 1 110 ? -5.582 -3.479 0.134 1.00 98.75 110 ASP A N 1
ATOM 843 C CA . ASP A 1 110 ? -6.568 -3.565 -0.949 1.00 98.75 110 ASP A CA 1
ATOM 844 C C . ASP A 1 110 ? -7.555 -2.394 -0.866 1.00 98.75 110 ASP A C 1
ATOM 846 O O . ASP A 1 110 ? -7.992 -2.019 0.224 1.00 98.75 110 ASP A O 1
ATOM 850 N N . LYS A 1 111 ? -7.936 -1.816 -2.009 1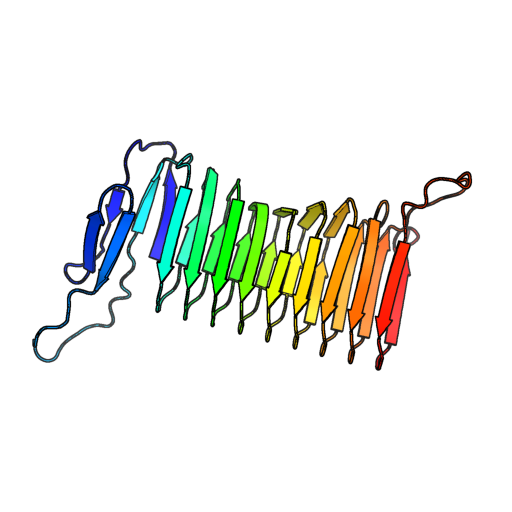.00 98.50 111 LYS A N 1
ATOM 851 C CA . LYS A 1 111 ? -8.935 -0.730 -2.083 1.00 98.50 111 LYS A CA 1
ATOM 852 C C . LYS A 1 111 ? -8.622 0.442 -1.153 1.00 98.50 111 LYS A C 1
ATOM 854 O O . LYS A 1 111 ? -9.440 0.847 -0.321 1.00 98.50 111 LYS A O 1
ATOM 859 N N . PHE A 1 112 ? -7.421 0.990 -1.290 1.00 98.56 112 PHE A N 1
ATOM 860 C CA . PHE A 1 112 ? -6.999 2.179 -0.567 1.00 98.56 112 PHE A CA 1
ATOM 861 C C . PHE A 1 112 ? -7.087 3.431 -1.451 1.00 98.56 112 PHE A C 1
ATOM 863 O O . PHE A 1 112 ? -6.748 3.397 -2.634 1.00 98.56 112 PHE A O 1
ATOM 870 N N . ASN A 1 113 ? -7.533 4.551 -0.878 1.00 98.38 113 ASN A N 1
ATOM 871 C CA . ASN A 1 113 ? -7.578 5.843 -1.562 1.00 98.38 113 ASN A CA 1
ATOM 872 C C . ASN A 1 113 ? -7.024 6.966 -0.671 1.00 98.38 113 ASN A C 1
ATOM 874 O O . ASN A 1 113 ? -7.610 7.279 0.369 1.00 98.38 113 ASN A O 1
ATOM 878 N N . GLY A 1 114 ? -5.921 7.589 -1.094 1.00 97.88 114 GLY A N 1
ATOM 879 C CA . GLY A 1 114 ? -5.357 8.774 -0.445 1.00 97.88 114 GLY A CA 1
ATOM 880 C C . GLY A 1 114 ? -3.830 8.784 -0.342 1.00 97.88 114 GLY A C 1
ATOM 881 O O . GLY A 1 114 ? -3.125 8.326 -1.243 1.00 97.88 114 GLY A O 1
ATOM 882 N N . GLU A 1 115 ? -3.302 9.362 0.741 1.00 98.12 115 GLU A N 1
ATOM 883 C CA . GLU A 1 115 ? -1.852 9.466 0.966 1.00 98.12 115 GLU A CA 1
ATOM 884 C C . GLU A 1 115 ? -1.315 8.202 1.647 1.00 98.12 115 GLU A C 1
ATOM 886 O O . GLU A 1 115 ? -1.825 7.809 2.698 1.00 98.12 115 GLU A O 1
ATOM 891 N N . LEU A 1 116 ? -0.273 7.593 1.078 1.00 98.00 116 LEU A N 1
ATOM 892 C CA . LEU A 1 116 ? 0.282 6.323 1.545 1.00 98.00 116 LEU A CA 1
ATOM 893 C C . LEU A 1 116 ? 1.771 6.429 1.873 1.00 98.00 116 LEU A C 1
ATOM 895 O O . LEU A 1 116 ? 2.574 6.832 1.035 1.00 98.00 116 LEU A O 1
ATOM 899 N N . GLU A 1 117 ? 2.155 5.985 3.061 1.00 98.38 117 GLU A N 1
ATOM 900 C CA . GLU A 1 117 ? 3.545 5.755 3.435 1.00 98.38 117 GLU A CA 1
ATOM 901 C C . GLU A 1 117 ? 3.673 4.386 4.102 1.00 98.38 117 GLU A C 1
ATOM 903 O O . GLU A 1 117 ? 3.227 4.182 5.229 1.00 98.38 117 GLU A O 1
ATOM 908 N N . VAL A 1 118 ? 4.284 3.436 3.399 1.00 98.44 118 VAL A N 1
ATOM 909 C CA . VAL A 1 118 ? 4.515 2.080 3.905 1.00 98.44 118 VAL A CA 1
ATOM 910 C C . VAL A 1 118 ? 6.004 1.807 3.911 1.00 98.44 118 VAL A C 1
ATOM 912 O O . VAL A 1 118 ? 6.657 1.876 2.870 1.00 98.44 118 VAL A O 1
ATOM 915 N N . VAL A 1 119 ? 6.534 1.478 5.084 1.00 97.94 119 VAL A N 1
ATOM 916 C CA . VAL A 1 119 ? 7.936 1.129 5.283 1.00 97.94 119 VAL A CA 1
ATOM 917 C C . VAL A 1 119 ? 8.018 -0.175 6.064 1.00 97.94 119 VAL A C 1
ATOM 919 O O . VAL A 1 119 ? 7.541 -0.261 7.193 1.00 97.94 119 VAL A O 1
ATOM 922 N N . THR A 1 120 ? 8.675 -1.181 5.495 1.00 96.19 120 THR A N 1
ATOM 923 C CA . THR A 1 120 ? 9.091 -2.386 6.223 1.00 96.19 120 THR A CA 1
ATOM 924 C C . THR A 1 120 ? 10.590 -2.629 6.068 1.00 96.19 120 THR A C 1
ATOM 926 O O . THR A 1 120 ? 11.233 -2.105 5.157 1.00 96.19 120 THR A O 1
ATOM 929 N N . LYS A 1 121 ? 11.200 -3.369 6.994 1.00 96.19 121 LYS A N 1
ATOM 930 C CA . LYS A 1 121 ? 12.597 -3.809 6.847 1.00 96.19 121 LYS A CA 1
ATOM 931 C C . LYS A 1 121 ? 12.668 -5.200 6.224 1.00 96.19 121 LYS A C 1
ATOM 933 O O . LYS A 1 121 ? 13.529 -5.440 5.382 1.00 96.19 121 LYS A O 1
ATOM 938 N N . SER A 1 122 ? 11.789 -6.103 6.636 1.00 95.19 122 SER A N 1
ATOM 939 C CA . SER A 1 122 ? 11.748 -7.468 6.126 1.00 95.19 122 SER A CA 1
ATOM 940 C C . SER A 1 122 ? 10.306 -7.912 5.939 1.00 95.19 122 SER A C 1
ATOM 942 O O . SER A 1 122 ? 9.529 -7.886 6.890 1.00 95.19 122 SER A O 1
ATOM 944 N N . GLY A 1 123 ? 9.968 -8.311 4.722 1.00 96.31 123 GLY A N 1
ATOM 945 C CA . GLY A 1 123 ? 8.615 -8.688 4.333 1.00 96.31 123 GLY A CA 1
ATOM 946 C C . GLY A 1 123 ? 8.212 -8.038 3.019 1.00 96.31 123 GLY A C 1
ATOM 947 O O . GLY A 1 123 ? 8.780 -7.012 2.609 1.00 96.31 123 GLY A O 1
ATOM 948 N N . ASP A 1 124 ? 7.226 -8.659 2.393 1.00 98.56 124 ASP A N 1
ATOM 949 C CA . ASP A 1 124 ? 6.705 -8.255 1.100 1.00 98.56 124 ASP A CA 1
ATOM 950 C C . ASP A 1 124 ? 5.616 -7.196 1.274 1.00 98.56 124 ASP A C 1
ATOM 952 O O . ASP A 1 124 ? 4.882 -7.157 2.270 1.00 98.56 124 ASP A O 1
ATOM 956 N N . ILE A 1 125 ? 5.497 -6.314 0.286 1.00 98.75 125 ILE A N 1
ATOM 957 C CA . ILE A 1 125 ? 4.425 -5.324 0.227 1.00 98.75 125 ILE A CA 1
ATOM 958 C C . ILE A 1 125 ? 3.548 -5.637 -0.975 1.00 98.75 125 ILE A C 1
ATOM 960 O O . ILE A 1 125 ? 4.006 -5.633 -2.114 1.00 98.75 125 ILE A O 1
ATOM 964 N N . LYS A 1 126 ? 2.256 -5.827 -0.725 1.00 98.88 126 LYS A N 1
ATOM 965 C CA . LYS A 1 126 ? 1.236 -6.011 -1.749 1.00 98.88 126 LYS A CA 1
ATOM 966 C C . LYS A 1 126 ? 0.221 -4.873 -1.698 1.00 98.88 126 LYS A C 1
ATOM 968 O O . LYS A 1 126 ? -0.395 -4.647 -0.659 1.00 98.88 126 LYS A O 1
ATOM 973 N N . LEU A 1 127 ? 0.017 -4.183 -2.818 1.00 98.75 127 LEU A N 1
ATOM 974 C CA . LEU A 1 127 ? -0.979 -3.114 -2.956 1.00 98.75 127 LEU A CA 1
ATOM 975 C C . LEU A 1 127 ? -1.892 -3.376 -4.157 1.00 98.75 127 LEU A C 1
ATOM 977 O O . LEU A 1 127 ? -1.422 -3.441 -5.289 1.00 98.75 127 LEU A O 1
ATOM 981 N N . GLU A 1 128 ? -3.198 -3.486 -3.938 1.00 98.69 128 GLU A N 1
ATOM 982 C CA . GLU A 1 128 ? -4.164 -3.791 -4.998 1.00 98.69 128 GLU A CA 1
ATOM 983 C C . GLU A 1 128 ? -5.325 -2.784 -5.041 1.00 98.69 128 GLU A C 1
ATOM 985 O O . GLU A 1 128 ? -5.727 -2.224 -4.018 1.00 98.69 128 GLU A O 1
ATOM 990 N N . ASN A 1 129 ? -5.870 -2.549 -6.240 1.00 98.50 129 ASN A N 1
ATOM 991 C CA . ASN A 1 129 ? -7.119 -1.807 -6.479 1.00 98.50 129 ASN A CA 1
ATOM 992 C C . ASN A 1 129 ? -7.166 -0.416 -5.824 1.00 98.50 129 ASN A C 1
ATOM 994 O O . ASN A 1 129 ? -8.172 -0.039 -5.223 1.00 98.50 129 ASN A O 1
ATOM 998 N N . SER A 1 130 ? -6.063 0.326 -5.874 1.00 98.50 130 SER A N 1
ATOM 999 C CA . SER A 1 130 ? -5.859 1.509 -5.033 1.00 98.50 130 SER A CA 1
ATOM 1000 C C . SER A 1 130 ? -5.541 2.759 -5.844 1.00 98.50 130 SER A C 1
ATOM 1002 O O . SER A 1 130 ? -5.007 2.683 -6.944 1.00 98.50 130 SER A O 1
ATOM 1004 N N . LYS A 1 131 ? -5.819 3.929 -5.270 1.00 98.00 131 LYS A N 1
ATOM 1005 C CA . LYS A 1 131 ? -5.390 5.224 -5.799 1.00 98.00 131 LYS A CA 1
ATOM 1006 C C . LYS A 1 131 ? -4.540 5.931 -4.758 1.00 98.00 131 LYS A C 1
ATOM 1008 O O . LYS A 1 131 ? -5.041 6.267 -3.684 1.00 98.00 131 LYS A O 1
ATOM 1013 N N . ILE A 1 132 ? -3.260 6.136 -5.051 1.00 97.12 132 ILE A N 1
ATOM 1014 C CA . ILE A 1 132 ? -2.297 6.558 -4.035 1.00 97.12 132 ILE A CA 1
ATOM 1015 C C . ILE A 1 132 ? -1.449 7.747 -4.455 1.00 97.12 132 ILE A C 1
ATOM 1017 O O . ILE A 1 132 ? -1.082 7.909 -5.616 1.00 97.12 132 ILE A O 1
ATOM 1021 N N . LYS A 1 133 ? -1.040 8.512 -3.448 1.00 96.00 133 LYS A N 1
ATOM 1022 C CA . LYS A 1 133 ? 0.087 9.440 -3.506 1.00 96.00 133 LYS A CA 1
ATOM 1023 C C . LYS A 1 133 ? 1.040 9.120 -2.364 1.00 96.00 133 LYS A C 1
ATOM 1025 O O . LYS A 1 133 ? 0.618 9.140 -1.210 1.00 96.00 133 LYS A O 1
ATOM 1030 N N . GLY A 1 134 ? 2.312 8.856 -2.657 1.00 95.31 134 GLY A N 1
ATOM 1031 C CA . GLY A 1 134 ? 3.313 8.614 -1.613 1.00 95.31 134 GLY A CA 1
ATOM 1032 C C . GLY A 1 134 ? 4.280 7.470 -1.904 1.00 95.31 134 GLY A C 1
ATOM 1033 O O . GLY A 1 134 ? 4.754 7.339 -3.030 1.00 95.31 134 GLY A O 1
ATOM 1034 N N . GLN A 1 135 ? 4.650 6.696 -0.881 1.00 97.12 135 GLN A N 1
ATOM 1035 C CA . GLN A 1 135 ? 5.766 5.755 -0.973 1.00 97.12 135 GLN A CA 1
ATOM 1036 C C . GLN A 1 135 ? 5.492 4.352 -0.430 1.00 97.12 135 GLN A C 1
ATOM 1038 O O . GLN A 1 135 ? 4.837 4.177 0.598 1.00 97.12 135 GLN A O 1
ATOM 1043 N N . LEU A 1 136 ? 6.086 3.369 -1.107 1.00 98.38 136 LEU A N 1
ATOM 1044 C CA . LEU A 1 136 ? 6.220 1.985 -0.662 1.00 98.38 136 LEU A CA 1
ATOM 1045 C C . LEU A 1 136 ? 7.707 1.664 -0.550 1.00 98.38 136 LEU A C 1
ATOM 1047 O O . LEU A 1 136 ? 8.462 1.868 -1.503 1.00 98.38 136 LEU A O 1
ATOM 1051 N N . LYS A 1 137 ? 8.139 1.166 0.604 1.00 98.38 137 LYS A N 1
ATOM 1052 C CA . LYS A 1 137 ? 9.542 0.858 0.842 1.00 98.38 137 LYS A CA 1
ATOM 1053 C C . LYS A 1 137 ? 9.710 -0.422 1.641 1.00 98.38 137 LYS A C 1
ATOM 1055 O O . LYS A 1 137 ? 9.192 -0.530 2.747 1.00 98.38 137 LYS A O 1
ATOM 1060 N N . THR A 1 138 ? 10.525 -1.335 1.134 1.00 97.12 138 THR A N 1
ATOM 1061 C CA . THR A 1 138 ? 11.076 -2.443 1.924 1.00 97.12 138 THR A CA 1
ATOM 1062 C C . THR A 1 138 ? 12.607 -2.424 1.874 1.00 97.12 138 THR A C 1
ATOM 1064 O O . THR A 1 138 ? 13.208 -1.632 1.147 1.00 97.12 138 THR A O 1
ATOM 1067 N N . TYR A 1 139 ? 13.276 -3.205 2.718 1.00 96.50 139 TYR A N 1
ATOM 1068 C CA . TYR A 1 139 ? 14.725 -3.422 2.612 1.00 96.50 139 TYR A CA 1
ATOM 1069 C C . TYR A 1 139 ? 15.025 -4.835 2.104 1.00 96.50 139 TYR A C 1
ATOM 1071 O O . TYR A 1 139 ? 15.940 -5.030 1.306 1.00 96.50 139 TYR A O 1
ATOM 1079 N N . SER A 1 140 ? 14.257 -5.827 2.538 1.00 96.69 140 SER A N 1
ATOM 1080 C CA . SER A 1 140 ? 14.335 -7.191 2.024 1.00 96.69 140 SER A CA 1
ATOM 1081 C C . SER A 1 140 ? 12.931 -7.745 1.856 1.00 96.69 140 SER A C 1
ATOM 1083 O O . SER A 1 140 ? 12.244 -7.976 2.850 1.00 96.69 140 SER A O 1
ATOM 1085 N N . GLY A 1 141 ? 12.533 -7.922 0.607 1.00 97.69 141 GLY A N 1
ATOM 1086 C CA . GLY A 1 141 ? 11.193 -8.325 0.213 1.00 97.69 141 GLY A CA 1
ATOM 1087 C C . GLY A 1 141 ? 10.812 -7.702 -1.121 1.00 97.69 141 GLY A C 1
ATOM 1088 O O . GLY A 1 141 ? 11.419 -6.712 -1.561 1.00 97.69 141 GLY A O 1
ATOM 1089 N N . ASP A 1 142 ? 9.799 -8.290 -1.729 1.00 98.62 142 ASP A N 1
ATOM 1090 C CA . ASP A 1 142 ? 9.260 -7.870 -3.010 1.00 98.62 142 ASP A CA 1
ATOM 1091 C C . ASP A 1 142 ? 8.174 -6.811 -2.801 1.00 98.62 142 ASP A C 1
ATOM 1093 O O . ASP A 1 142 ? 7.512 -6.739 -1.757 1.00 98.62 142 ASP A O 1
ATOM 1097 N N . ILE A 1 143 ? 7.979 -5.955 -3.802 1.00 98.69 143 ILE A N 1
ATOM 1098 C CA . ILE A 1 143 ? 6.837 -5.038 -3.834 1.00 98.69 143 ILE A CA 1
ATOM 1099 C C . ILE A 1 143 ? 6.014 -5.348 -5.071 1.00 98.69 143 ILE A C 1
ATOM 1101 O O . ILE A 1 143 ? 6.457 -5.121 -6.195 1.00 98.69 143 ILE A O 1
ATOM 1105 N N . VAL A 1 144 ? 4.788 -5.809 -4.844 1.00 98.75 144 VAL A N 1
ATOM 1106 C CA . VAL A 1 144 ? 3.829 -6.140 -5.894 1.00 98.75 144 VAL A CA 1
ATOM 1107 C C . VAL A 1 144 ? 2.666 -5.164 -5.833 1.00 98.75 144 VAL A C 1
ATOM 1109 O O . VAL A 1 144 ? 1.990 -5.035 -4.810 1.00 98.75 144 VAL A O 1
ATOM 1112 N N . THR A 1 145 ? 2.383 -4.494 -6.944 1.00 98.44 145 THR A N 1
ATOM 1113 C CA . THR A 1 145 ? 1.207 -3.631 -7.071 1.00 98.44 145 THR A CA 1
ATOM 1114 C C . THR A 1 145 ? 0.346 -4.075 -8.244 1.00 98.44 145 THR A C 1
ATOM 1116 O O . THR A 1 145 ? 0.881 -4.451 -9.284 1.00 98.44 145 THR A O 1
ATOM 1119 N N . ARG A 1 146 ? -0.984 -4.067 -8.086 1.00 98.44 146 ARG A N 1
ATOM 1120 C CA . ARG A 1 146 ? -1.920 -4.422 -9.166 1.00 98.44 146 ARG A CA 1
ATOM 1121 C C . ARG A 1 146 ? -3.102 -3.475 -9.231 1.00 98.44 146 ARG A C 1
ATOM 1123 O O . ARG A 1 146 ? -3.776 -3.274 -8.221 1.00 98.44 146 ARG A O 1
ATOM 1130 N N . SER A 1 147 ? -3.399 -2.957 -10.418 1.00 97.56 147 SER A N 1
ATOM 1131 C CA . SER A 1 147 ? -4.521 -2.031 -10.632 1.00 97.56 147 SER A CA 1
ATOM 1132 C C . SER A 1 147 ? -4.419 -0.819 -9.700 1.00 97.56 147 SER A C 1
ATOM 1134 O O . SER A 1 147 ? -5.310 -0.570 -8.884 1.00 97.56 147 SER A O 1
ATOM 1136 N N . VAL A 1 148 ? -3.279 -0.124 -9.759 1.00 97.62 148 VAL A N 1
ATOM 1137 C CA . VAL A 1 148 ? -2.986 1.025 -8.895 1.00 97.62 148 VAL A CA 1
ATOM 1138 C C . VAL A 1 148 ? -2.798 2.291 -9.721 1.00 97.62 148 VAL A C 1
ATOM 1140 O O . VAL A 1 148 ? -1.982 2.326 -10.640 1.00 97.62 148 VAL A O 1
ATOM 1143 N N . ASP A 1 149 ? -3.522 3.339 -9.338 1.00 95.62 149 ASP A N 1
ATOM 1144 C CA . ASP A 1 149 ? -3.367 4.688 -9.871 1.00 95.62 149 ASP A CA 1
ATOM 1145 C C . ASP A 1 149 ? -2.408 5.481 -8.976 1.00 95.62 149 ASP A C 1
ATOM 1147 O O . ASP A 1 149 ? -2.715 5.764 -7.814 1.00 95.62 149 ASP A O 1
ATOM 1151 N N . PHE A 1 150 ? -1.248 5.859 -9.503 1.00 94.00 150 PHE A N 1
ATOM 1152 C CA . PHE A 1 150 ? -0.225 6.593 -8.765 1.00 94.00 150 PHE A CA 1
ATOM 1153 C C . PHE A 1 150 ? -0.214 8.080 -9.138 1.00 94.00 150 PHE A C 1
ATOM 1155 O O . PHE A 1 150 ? 0.026 8.440 -10.289 1.00 94.00 150 PHE A O 1
ATOM 1162 N N . GLU A 1 151 ? -0.370 8.957 -8.148 1.00 92.25 151 GLU A N 1
ATOM 1163 C CA . GLU A 1 151 ? -0.241 10.414 -8.278 1.00 92.25 151 GLU A CA 1
ATOM 1164 C C . GLU A 1 151 ? 1.019 10.910 -7.555 1.00 92.25 151 GLU A C 1
ATOM 1166 O O . GLU A 1 151 ? 0.966 11.378 -6.418 1.00 92.25 151 GLU A O 1
ATOM 1171 N N . GLY A 1 152 ? 2.175 10.820 -8.212 1.00 88.06 152 GLY A N 1
ATOM 1172 C CA . GLY A 1 152 ? 3.469 11.099 -7.590 1.00 88.06 152 GLY A CA 1
ATOM 1173 C C . GLY A 1 152 ? 3.865 10.026 -6.571 1.00 88.06 152 GLY A C 1
ATOM 1174 O O . GLY A 1 152 ? 3.282 9.922 -5.488 1.00 88.06 152 GLY A O 1
ATOM 1175 N N . PHE A 1 153 ? 4.874 9.223 -6.906 1.00 92.50 153 PHE A N 1
ATOM 1176 C CA . PHE A 1 153 ? 5.168 8.016 -6.139 1.00 92.50 153 PHE A CA 1
ATOM 1177 C C . PHE A 1 153 ? 6.655 7.692 -6.029 1.00 92.50 153 PHE A C 1
ATOM 1179 O O . PHE A 1 153 ? 7.468 8.056 -6.881 1.00 92.50 153 PHE A O 1
ATOM 1186 N N . LYS A 1 154 ? 7.000 6.965 -4.966 1.00 96.75 154 LYS A N 1
ATOM 1187 C CA . LYS A 1 154 ? 8.319 6.366 -4.779 1.00 96.75 154 LYS A CA 1
ATOM 1188 C C . LYS A 1 154 ? 8.175 4.927 -4.310 1.00 96.75 154 LYS A C 1
ATOM 1190 O O . LYS A 1 154 ? 7.623 4.678 -3.245 1.00 96.75 154 LYS A O 1
ATOM 1195 N N . ILE A 1 155 ? 8.686 3.989 -5.090 1.00 98.00 155 ILE A N 1
ATOM 1196 C CA . ILE A 1 155 ? 8.661 2.566 -4.761 1.00 98.00 155 ILE A CA 1
ATOM 1197 C C . ILE A 1 155 ? 10.099 2.085 -4.706 1.00 98.00 155 ILE A C 1
ATOM 1199 O O . ILE A 1 155 ? 10.837 2.247 -5.679 1.00 98.00 155 ILE A O 1
ATOM 1203 N N . SER A 1 156 ? 10.525 1.521 -3.578 1.00 97.94 156 SER A N 1
ATOM 1204 C CA . SER A 1 156 ? 11.871 0.970 -3.513 1.00 97.94 156 SER A CA 1
ATOM 1205 C C . SER A 1 156 ? 12.069 -0.211 -2.580 1.00 97.94 156 SER A C 1
ATOM 1207 O O . SER A 1 156 ? 11.461 -0.318 -1.518 1.00 97.94 156 SER A O 1
ATOM 1209 N N . THR A 1 157 ? 12.997 -1.078 -2.969 1.00 97.38 157 THR A N 1
ATOM 1210 C CA . THR A 1 157 ? 13.557 -2.130 -2.116 1.00 97.38 157 THR A CA 1
ATOM 1211 C C . THR A 1 157 ? 15.084 -2.091 -2.174 1.00 97.38 157 THR A C 1
ATOM 1213 O O . THR A 1 157 ? 15.663 -1.416 -3.022 1.00 97.38 157 THR A O 1
ATOM 1216 N N . PHE A 1 158 ? 15.775 -2.732 -1.233 1.00 96.06 158 PHE A N 1
ATOM 1217 C CA . PHE A 1 158 ? 17.222 -2.943 -1.365 1.00 96.06 158 PHE A CA 1
ATOM 1218 C C . PHE A 1 158 ? 17.508 -4.313 -1.984 1.00 96.06 158 PHE A C 1
ATOM 1220 O O . PHE A 1 158 ? 18.335 -4.414 -2.887 1.00 96.06 158 PHE A O 1
ATOM 1227 N N . SER A 1 159 ? 16.803 -5.347 -1.533 1.00 96.00 159 SER A N 1
ATOM 1228 C CA . SER A 1 159 ? 16.866 -6.692 -2.093 1.00 96.00 159 SER A CA 1
ATOM 1229 C C . SER A 1 159 ? 15.453 -7.223 -2.280 1.00 96.00 159 SER A C 1
ATOM 1231 O O . SER A 1 159 ? 14.747 -7.427 -1.293 1.00 96.00 159 SER A O 1
ATOM 1233 N N . GLY A 1 160 ? 15.077 -7.461 -3.526 1.00 97.12 160 GLY A N 1
ATOM 1234 C CA . GLY A 1 160 ? 13.753 -7.919 -3.922 1.00 97.12 160 GLY A CA 1
ATOM 1235 C C . GLY A 1 160 ? 13.344 -7.335 -5.265 1.00 97.12 160 GLY A C 1
ATOM 1236 O O . GLY A 1 160 ? 13.932 -6.352 -5.746 1.00 97.12 160 GLY A O 1
ATOM 1237 N N . ASP A 1 161 ? 12.327 -7.951 -5.840 1.00 98.31 161 ASP A N 1
ATOM 1238 C CA . ASP A 1 161 ? 11.764 -7.587 -7.126 1.00 98.31 161 ASP A CA 1
ATOM 1239 C C . ASP A 1 161 ? 10.642 -6.557 -6.949 1.00 98.31 161 ASP A C 1
ATOM 1241 O O . ASP A 1 161 ? 9.945 -6.490 -5.930 1.00 98.31 161 ASP A O 1
ATOM 1245 N N . LEU A 1 162 ? 10.487 -5.700 -7.954 1.00 98.38 162 LEU A N 1
ATOM 1246 C CA . LEU A 1 162 ? 9.432 -4.695 -8.011 1.00 98.38 162 LEU A CA 1
ATOM 1247 C C . LEU A 1 162 ? 8.528 -5.016 -9.196 1.00 98.38 162 LEU A C 1
ATOM 1249 O O . LEU A 1 162 ? 8.945 -4.857 -10.340 1.00 98.38 162 LEU A O 1
ATOM 1253 N N . GLU A 1 163 ? 7.296 -5.440 -8.930 1.00 98.38 163 GLU A N 1
ATOM 1254 C CA . GLU A 1 163 ? 6.314 -5.815 -9.951 1.00 98.38 163 GLU A CA 1
ATOM 1255 C C . GLU A 1 163 ? 5.104 -4.879 -9.878 1.00 98.38 163 GLU A C 1
ATOM 1257 O O . GLU A 1 163 ? 4.330 -4.887 -8.920 1.00 98.38 163 GLU A O 1
ATOM 1262 N N . LEU A 1 164 ? 4.939 -4.026 -10.885 1.00 96.75 164 LEU A N 1
ATOM 1263 C CA . LEU A 1 164 ? 3.808 -3.112 -10.999 1.00 96.75 164 LEU A CA 1
ATOM 1264 C C . LEU A 1 164 ? 2.960 -3.530 -12.197 1.00 96.75 164 LEU A C 1
ATOM 1266 O O . LEU A 1 164 ? 3.392 -3.375 -13.332 1.00 96.75 164 LEU A O 1
ATOM 1270 N N . GLU A 1 165 ? 1.749 -4.014 -11.950 1.00 96.12 165 GLU A N 1
ATOM 1271 C CA . GLU A 1 165 ? 0.834 -4.518 -12.974 1.00 96.12 165 GLU A CA 1
ATOM 1272 C C . GLU A 1 165 ? -0.426 -3.665 -13.084 1.00 96.12 165 GLU A C 1
ATOM 1274 O O . GLU A 1 165 ? -1.029 -3.270 -12.085 1.00 96.12 165 GLU A O 1
ATOM 1279 N N . SER A 1 166 ? -0.886 -3.431 -14.314 1.00 93.38 166 SER A N 1
ATOM 1280 C CA . SER A 1 166 ? -2.049 -2.572 -14.590 1.00 93.38 166 SER A CA 1
ATOM 1281 C C . SER A 1 166 ? -1.960 -1.212 -13.879 1.00 93.38 166 SER A C 1
ATOM 1283 O O . SER A 1 166 ? -2.951 -0.713 -13.349 1.00 93.38 166 SER A O 1
ATOM 1285 N N . ALA A 1 167 ? -0.756 -0.641 -13.812 1.00 90.62 167 ALA A N 1
ATOM 1286 C CA . ALA A 1 167 ? -0.518 0.632 -13.147 1.00 90.62 167 ALA A CA 1
ATOM 1287 C C . ALA A 1 167 ? -0.932 1.807 -14.044 1.00 90.62 167 ALA A C 1
ATOM 1289 O O . ALA A 1 167 ? -0.737 1.762 -15.257 1.00 90.62 167 ALA A O 1
ATOM 1290 N N . SER A 1 168 ? -1.453 2.883 -13.466 1.00 90.56 168 SER A N 1
ATOM 1291 C CA . SER A 1 168 ? -1.559 4.173 -14.150 1.00 90.56 168 SER A CA 1
ATOM 1292 C C . SER A 1 168 ? -0.734 5.202 -13.395 1.00 90.56 168 SER A C 1
ATOM 1294 O O . SER A 1 168 ? -0.619 5.148 -12.169 1.00 90.56 168 SER A O 1
ATOM 1296 N N . PHE A 1 169 ? -0.113 6.127 -14.118 1.00 88.06 169 PHE A N 1
ATOM 1297 C CA . PHE A 1 169 ? 0.804 7.074 -13.507 1.00 88.06 169 PHE A CA 1
ATOM 1298 C C . PHE A 1 169 ? 0.472 8.510 -13.889 1.00 88.06 169 PHE A C 1
ATOM 1300 O O . PHE A 1 169 ? 0.243 8.833 -15.053 1.00 88.06 169 PHE A O 1
ATOM 1307 N N . GLN A 1 170 ? 0.500 9.381 -12.886 1.00 87.06 170 GLN A N 1
ATOM 1308 C CA . GLN A 1 170 ? 0.350 10.820 -13.025 1.00 87.06 170 GLN A CA 1
ATOM 1309 C C . GLN A 1 170 ? 1.473 11.523 -12.260 1.00 87.06 170 GLN A C 1
ATOM 1311 O O . GLN A 1 170 ? 1.731 11.247 -11.084 1.00 87.06 170 GLN A O 1
ATOM 1316 N N . GLY A 1 171 ? 2.139 12.462 -12.928 1.00 83.31 171 GLY A N 1
ATOM 1317 C CA . GLY A 1 171 ? 3.262 13.202 -12.358 1.00 83.31 171 GLY A CA 1
ATOM 1318 C C . GLY A 1 171 ? 4.576 12.418 -12.385 1.00 83.31 171 GLY A C 1
ATOM 1319 O O . GLY A 1 171 ? 4.846 11.658 -13.313 1.00 83.31 171 GLY A O 1
ATOM 1320 N N . ASN A 1 172 ? 5.420 12.651 -11.377 1.00 84.56 172 ASN A N 1
ATOM 1321 C CA . ASN A 1 172 ? 6.775 12.101 -11.320 1.00 84.56 172 ASN A CA 1
ATOM 1322 C C . ASN A 1 172 ? 6.833 10.865 -10.418 1.00 84.56 172 ASN A C 1
ATOM 1324 O O . ASN A 1 172 ? 6.345 10.895 -9.287 1.00 84.56 172 ASN A O 1
ATOM 1328 N N . GLY A 1 173 ? 7.493 9.815 -10.897 1.00 88.56 173 GLY A N 1
ATOM 1329 C CA . GLY A 1 173 ? 7.662 8.544 -10.206 1.00 88.56 173 GLY A CA 1
ATOM 1330 C C . GLY A 1 173 ? 9.111 8.077 -10.146 1.00 88.56 173 GLY A C 1
ATOM 1331 O O . GLY A 1 173 ? 9.869 8.237 -11.106 1.00 88.56 173 GLY A O 1
ATOM 1332 N N . GLU A 1 174 ? 9.488 7.455 -9.033 1.00 94.19 174 GLU A N 1
ATOM 1333 C CA . GLU A 1 174 ? 10.765 6.753 -8.876 1.00 94.19 174 GLU A CA 1
ATOM 1334 C C . GLU A 1 174 ? 10.510 5.303 -8.458 1.00 94.19 174 GLU A C 1
ATOM 1336 O O . GLU A 1 174 ? 9.790 5.046 -7.494 1.00 94.19 174 GLU A O 1
ATOM 1341 N N . ILE A 1 175 ? 11.127 4.363 -9.169 1.00 96.25 175 ILE A N 1
ATOM 1342 C CA . ILE A 1 175 ? 11.093 2.929 -8.890 1.00 96.25 175 ILE A CA 1
ATOM 1343 C C . ILE A 1 175 ? 12.544 2.474 -8.785 1.00 96.25 175 ILE A C 1
ATOM 1345 O O . ILE A 1 175 ? 13.315 2.657 -9.725 1.00 96.25 175 ILE A O 1
ATOM 1349 N N . SER A 1 176 ? 12.967 1.922 -7.653 1.00 96.62 176 SER A N 1
ATOM 1350 C CA . SER A 1 176 ? 14.358 1.481 -7.533 1.00 96.62 176 SER A CA 1
ATOM 1351 C C . SER A 1 176 ? 14.564 0.273 -6.639 1.00 96.62 176 SER A C 1
ATOM 1353 O O . SER A 1 176 ? 14.038 0.191 -5.534 1.00 96.62 176 SER A O 1
ATOM 1355 N N . THR A 1 177 ? 15.404 -0.643 -7.104 1.00 95.94 177 THR A N 1
ATOM 1356 C CA . THR A 1 177 ? 15.956 -1.733 -6.294 1.00 95.94 177 THR A CA 1
ATOM 1357 C C . THR A 1 177 ? 17.481 -1.697 -6.361 1.00 95.94 177 THR A C 1
ATOM 1359 O O . THR A 1 177 ? 18.051 -1.009 -7.202 1.00 95.94 177 THR A O 1
ATOM 1362 N N . TYR A 1 178 ? 18.189 -2.355 -5.447 1.00 93.62 178 TYR A N 1
ATOM 1363 C CA . TYR A 1 178 ? 19.643 -2.513 -5.576 1.00 93.62 178 TYR A CA 1
ATOM 1364 C C . TYR A 1 178 ? 19.978 -3.901 -6.126 1.00 93.62 178 TYR A C 1
ATOM 1366 O O . TYR A 1 178 ? 20.804 -4.021 -7.033 1.00 93.62 178 TYR A O 1
ATOM 1374 N N . PHE A 1 179 ? 19.301 -4.928 -5.615 1.00 94.06 179 PHE A N 1
ATOM 1375 C CA . PHE A 1 179 ? 19.360 -6.301 -6.099 1.00 94.06 179 PHE A CA 1
ATOM 1376 C C . PHE A 1 179 ? 17.946 -6.798 -6.385 1.00 94.06 179 PHE A C 1
ATOM 1378 O O . PHE A 1 179 ? 17.176 -7.011 -5.451 1.00 94.06 179 PHE A O 1
ATOM 1385 N N . GLY A 1 180 ? 17.632 -6.992 -7.658 1.00 96.06 180 GLY A N 1
ATOM 1386 C CA . GLY A 1 180 ? 16.326 -7.463 -8.097 1.00 96.06 180 GLY A CA 1
ATOM 1387 C C . GLY A 1 180 ? 15.924 -6.867 -9.433 1.00 96.06 180 GLY A C 1
ATOM 1388 O O . GLY A 1 180 ? 16.530 -5.902 -9.928 1.00 96.06 180 GLY A O 1
ATOM 1389 N N . ASP A 1 181 ? 14.887 -7.462 -9.994 1.00 97.69 181 ASP A N 1
ATOM 1390 C CA . ASP A 1 181 ? 14.307 -7.076 -11.263 1.00 97.69 181 ASP A CA 1
ATOM 1391 C C . ASP A 1 181 ? 13.199 -6.036 -11.049 1.00 97.69 181 ASP A C 1
ATOM 1393 O O . ASP A 1 181 ? 12.525 -5.978 -10.018 1.00 97.69 181 ASP A O 1
ATOM 1397 N N . ILE A 1 182 ? 13.022 -5.169 -12.043 1.00 97.50 182 ILE A N 1
ATOM 1398 C CA . ILE A 1 182 ? 11.931 -4.197 -12.084 1.00 97.50 182 ILE A CA 1
ATOM 1399 C C . ILE A 1 182 ? 11.045 -4.549 -13.270 1.00 97.50 182 ILE A C 1
ATOM 1401 O O . ILE A 1 182 ? 11.468 -4.427 -14.421 1.00 97.50 182 ILE A O 1
ATOM 1405 N N . HIS A 1 183 ? 9.805 -4.932 -12.989 1.00 96.75 183 HIS A N 1
ATOM 1406 C CA . HIS A 1 183 ? 8.760 -5.118 -13.978 1.00 96.75 183 HIS A CA 1
ATOM 1407 C C . HIS A 1 183 ? 7.685 -4.043 -13.821 1.00 96.75 183 HIS A C 1
ATOM 1409 O O . HIS A 1 183 ? 7.101 -3.877 -12.752 1.00 96.75 183 HIS A O 1
ATOM 1415 N N . VAL A 1 184 ? 7.415 -3.304 -14.895 1.00 94.25 184 VAL A N 1
ATOM 1416 C CA . VAL A 1 184 ? 6.342 -2.306 -14.930 1.00 94.25 184 VAL A CA 1
ATOM 1417 C C . VAL A 1 184 ? 5.464 -2.570 -16.137 1.00 94.25 184 VAL A C 1
ATOM 1419 O O . VAL A 1 184 ? 5.938 -2.525 -17.268 1.00 94.25 184 VAL A O 1
ATOM 1422 N N . ASN A 1 185 ? 4.179 -2.777 -15.895 1.00 93.38 185 ASN A N 1
ATOM 1423 C CA . ASN A 1 185 ? 3.139 -2.916 -16.893 1.00 93.38 185 ASN A CA 1
ATOM 1424 C C . ASN A 1 185 ? 1.994 -1.941 -16.584 1.00 93.38 185 ASN A C 1
ATOM 1426 O O . ASN A 1 185 ? 1.332 -2.054 -15.550 1.00 93.38 185 ASN A O 1
ATOM 1430 N N . GLY A 1 186 ? 1.756 -0.964 -17.461 1.00 90.19 186 GLY A N 1
ATOM 1431 C CA . GLY A 1 186 ? 0.770 0.079 -17.180 1.00 90.19 186 GLY A CA 1
ATOM 1432 C C . GLY A 1 186 ? 0.551 1.118 -18.278 1.00 90.19 186 GLY A C 1
ATOM 1433 O O . GLY A 1 186 ? 1.108 1.026 -19.371 1.00 90.19 186 GLY A O 1
ATOM 1434 N N . ASP A 1 187 ? -0.266 2.125 -17.978 1.00 88.19 187 ASP A N 1
ATOM 1435 C CA . ASP A 1 187 ? -0.435 3.308 -18.818 1.00 88.19 187 ASP A CA 1
ATOM 1436 C C . ASP A 1 187 ? 0.693 4.315 -18.557 1.00 88.19 187 ASP A C 1
ATOM 1438 O O . ASP A 1 187 ? 0.825 4.869 -17.464 1.00 88.19 187 ASP A O 1
ATOM 1442 N N . LEU A 1 188 ? 1.509 4.554 -19.585 1.00 80.38 188 LEU A N 1
ATOM 1443 C CA . LEU A 1 188 ? 2.702 5.399 -19.537 1.00 80.38 188 LEU A CA 1
ATOM 1444 C C . LEU A 1 188 ? 2.516 6.693 -20.349 1.00 80.38 188 LEU A C 1
ATOM 1446 O O . LEU A 1 188 ? 3.496 7.335 -20.728 1.00 80.38 188 LEU A O 1
ATOM 1450 N N . SER A 1 189 ? 1.268 7.070 -20.648 1.00 73.50 189 SER A N 1
ATOM 1451 C CA . SER A 1 189 ? 0.943 8.156 -21.580 1.00 73.50 189 SER A CA 1
ATOM 1452 C C . SER A 1 189 ? 1.271 9.570 -21.076 1.00 73.50 189 SER A C 1
ATOM 1454 O O . SER A 1 189 ? 1.398 10.467 -21.905 1.00 73.50 189 SER A O 1
ATOM 1456 N N . ASN A 1 190 ? 1.382 9.791 -19.758 1.00 69.88 190 ASN A N 1
ATOM 1457 C CA . ASN A 1 190 ? 1.546 11.121 -19.135 1.00 69.88 190 ASN A CA 1
ATOM 1458 C C . ASN A 1 190 ? 2.459 11.099 -17.893 1.00 69.88 190 ASN A C 1
ATOM 1460 O O . ASN A 1 190 ? 2.068 11.563 -16.818 1.00 69.88 190 ASN A O 1
ATOM 1464 N N . VAL A 1 191 ? 3.653 10.511 -18.007 1.00 71.88 191 VAL A N 1
ATOM 1465 C CA . VAL A 1 191 ? 4.496 10.241 -16.836 1.00 71.88 191 VAL A CA 1
ATOM 1466 C C . VAL A 1 191 ? 5.987 10.494 -17.058 1.00 71.88 191 VAL A C 1
ATOM 1468 O O . VAL A 1 191 ? 6.560 10.203 -18.111 1.00 71.88 191 VAL A O 1
ATOM 1471 N N . TYR A 1 192 ? 6.628 10.987 -15.997 1.00 79.69 192 TYR A N 1
ATOM 1472 C CA . TYR A 1 192 ? 8.063 10.854 -15.783 1.00 79.69 192 TYR A CA 1
ATOM 1473 C C . TYR A 1 192 ? 8.325 9.669 -14.844 1.00 79.69 192 TYR A C 1
ATOM 1475 O O . TYR A 1 192 ? 8.046 9.772 -13.648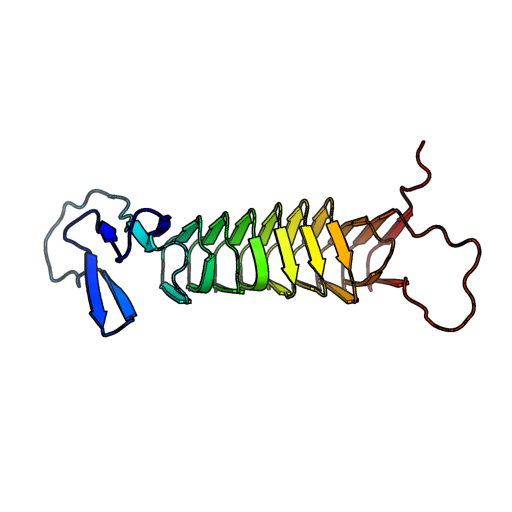 1.00 79.69 192 TYR A O 1
ATOM 1483 N N . VAL A 1 193 ? 8.849 8.549 -15.353 1.00 81.62 193 VAL A N 1
ATOM 1484 C CA . VAL A 1 193 ? 9.245 7.397 -14.517 1.00 81.62 193 VAL A CA 1
ATOM 1485 C C . VAL A 1 193 ? 10.742 7.190 -14.609 1.00 81.62 193 VAL A C 1
ATOM 1487 O O . VAL A 1 193 ? 11.293 6.993 -15.692 1.00 81.62 193 VAL A O 1
ATOM 1490 N N . LYS A 1 194 ? 11.392 7.165 -13.450 1.00 88.69 194 LYS A N 1
ATOM 1491 C CA . LYS A 1 194 ? 12.782 6.750 -13.318 1.00 88.69 194 LYS A CA 1
ATOM 1492 C C . LYS A 1 194 ? 12.847 5.381 -12.641 1.00 88.69 194 LYS A C 1
ATOM 1494 O O . LYS A 1 194 ? 12.432 5.256 -11.494 1.00 88.69 194 LYS A O 1
ATOM 1499 N N . ALA A 1 195 ? 13.359 4.388 -13.361 1.00 90.00 195 ALA A N 1
ATOM 1500 C CA . ALA A 1 195 ? 13.582 3.023 -12.906 1.00 90.00 195 ALA A CA 1
ATOM 1501 C C . ALA A 1 195 ? 15.089 2.731 -12.809 1.00 90.00 195 ALA A C 1
ATOM 1503 O O . ALA A 1 195 ? 15.797 2.816 -13.815 1.00 90.00 195 ALA A O 1
ATOM 1504 N N . ASP A 1 196 ? 15.590 2.368 -11.629 1.00 92.19 196 ASP A N 1
ATOM 1505 C CA . ASP A 1 196 ? 17.008 2.035 -11.438 1.00 92.19 196 ASP A CA 1
ATOM 1506 C C . ASP A 1 196 ? 17.199 0.721 -10.672 1.00 92.19 196 ASP A C 1
ATOM 1508 O O . ASP A 1 196 ? 16.616 0.526 -9.607 1.00 92.19 196 ASP A O 1
ATOM 1512 N N . THR A 1 197 ? 18.089 -0.141 -11.167 1.00 91.81 197 THR A N 1
ATOM 1513 C CA . THR A 1 197 ? 18.640 -1.274 -10.405 1.00 91.81 197 THR A CA 1
ATOM 1514 C C . THR A 1 197 ? 20.165 -1.299 -10.484 1.00 91.81 197 THR A C 1
ATOM 1516 O O . THR A 1 197 ? 20.751 -0.808 -11.450 1.00 91.81 197 THR A O 1
ATOM 1519 N N . LEU A 1 198 ? 20.862 -1.825 -9.471 1.00 90.56 198 LEU A N 1
ATOM 1520 C CA . LEU A 1 198 ? 22.300 -2.076 -9.620 1.00 90.56 198 LEU A CA 1
ATOM 1521 C C . LEU A 1 198 ? 22.538 -3.426 -10.300 1.00 90.56 198 LEU A C 1
ATOM 1523 O O . LEU A 1 198 ? 23.382 -3.533 -11.192 1.00 90.56 198 LEU A O 1
ATOM 1527 N N . HIS A 1 199 ? 21.792 -4.441 -9.881 1.00 92.00 199 HIS A N 1
ATOM 1528 C CA . HIS A 1 199 ? 21.895 -5.798 -10.386 1.00 92.00 199 HIS A CA 1
ATOM 1529 C C . HIS A 1 199 ? 20.496 -6.364 -10.590 1.00 92.00 199 HIS A C 1
ATOM 1531 O O . HIS A 1 199 ? 19.789 -6.623 -9.618 1.00 92.00 199 HIS A O 1
ATOM 1537 N N . GLY A 1 200 ? 20.140 -6.562 -11.852 1.00 94.31 200 GLY A N 1
ATOM 1538 C CA . GLY A 1 200 ? 18.834 -7.044 -12.266 1.00 94.31 200 GLY A CA 1
ATOM 1539 C C . GLY A 1 200 ? 18.414 -6.459 -13.605 1.00 94.31 200 GLY A C 1
ATOM 1540 O O . GLY A 1 200 ? 19.049 -5.543 -14.152 1.00 94.31 200 GLY A O 1
ATOM 1541 N N . ASN A 1 201 ? 17.341 -7.022 -14.132 1.00 95.62 201 ASN A N 1
ATOM 1542 C CA . ASN A 1 201 ? 16.717 -6.621 -15.374 1.00 95.62 201 ASN A CA 1
ATOM 1543 C C . ASN A 1 201 ? 15.662 -5.549 -15.121 1.00 95.62 201 ASN A C 1
ATOM 1545 O O . ASN A 1 201 ? 15.030 -5.496 -14.068 1.00 95.62 201 ASN A O 1
ATOM 1549 N N . ILE A 1 202 ? 15.443 -4.704 -16.121 1.00 94.75 202 ILE A N 1
ATOM 1550 C CA . ILE A 1 202 ? 14.329 -3.758 -16.130 1.00 94.75 202 ILE A CA 1
ATOM 1551 C C . ILE A 1 202 ? 13.474 -4.065 -17.355 1.00 94.75 202 ILE A C 1
ATOM 1553 O O . ILE A 1 202 ? 13.954 -3.940 -18.479 1.00 94.75 202 ILE A O 1
ATOM 1557 N N . ASP A 1 203 ? 12.212 -4.437 -17.156 1.00 93.88 203 ASP A N 1
ATOM 1558 C CA . ASP A 1 203 ? 11.228 -4.641 -18.222 1.00 93.88 203 ASP A CA 1
ATOM 1559 C C . ASP A 1 203 ? 10.042 -3.697 -18.018 1.00 93.88 203 ASP A C 1
ATOM 1561 O O . ASP A 1 203 ? 9.272 -3.832 -17.069 1.00 93.88 203 ASP A O 1
ATOM 1565 N N . ILE A 1 204 ? 9.908 -2.722 -18.914 1.00 91.06 204 ILE A N 1
ATOM 1566 C CA . ILE A 1 204 ? 8.829 -1.734 -18.897 1.00 91.06 204 ILE A CA 1
ATOM 1567 C C . ILE A 1 204 ? 7.957 -1.947 -20.128 1.00 91.06 204 ILE A C 1
ATOM 1569 O O . ILE A 1 204 ? 8.413 -1.829 -21.270 1.00 91.06 204 ILE A O 1
ATOM 1573 N N . ARG A 1 205 ? 6.678 -2.217 -19.900 1.00 90.31 205 ARG A N 1
ATOM 1574 C CA . ARG A 1 205 ? 5.657 -2.451 -20.915 1.00 90.31 205 ARG A CA 1
ATOM 1575 C C . ARG A 1 205 ? 4.486 -1.512 -20.669 1.00 90.31 205 ARG A C 1
ATOM 1577 O O . ARG A 1 205 ? 4.087 -1.282 -19.535 1.00 90.31 205 ARG A O 1
ATOM 1584 N N . GLY A 1 206 ? 3.930 -0.946 -21.728 1.00 81.75 206 GLY A N 1
ATOM 1585 C CA . GLY A 1 206 ? 2.785 -0.062 -21.565 1.00 81.75 206 GLY A CA 1
ATOM 1586 C C . GLY A 1 206 ? 2.436 0.725 -22.806 1.00 81.75 206 GLY A C 1
ATOM 1587 O O . GLY A 1 206 ? 3.205 0.771 -23.770 1.00 81.75 206 GLY A O 1
ATOM 1588 N N . THR A 1 207 ? 1.273 1.363 -22.772 1.00 68.94 207 THR A N 1
ATOM 1589 C CA . THR A 1 207 ? 0.859 2.313 -23.800 1.00 68.94 207 THR A CA 1
ATOM 1590 C C . THR A 1 207 ? 1.725 3.560 -23.690 1.00 68.94 207 THR A C 1
ATOM 1592 O O . THR A 1 207 ? 1.671 4.278 -22.692 1.00 68.94 207 THR A O 1
ATOM 1595 N N . LYS A 1 208 ? 2.568 3.806 -24.698 1.00 62.78 208 LYS A N 1
ATOM 1596 C CA . LYS A 1 208 ? 3.293 5.077 -24.804 1.00 62.78 208 LYS A CA 1
ATOM 1597 C C . LYS A 1 208 ? 2.374 6.151 -25.396 1.00 62.78 208 LYS A C 1
ATOM 1599 O O . LYS A 1 208 ? 1.485 5.823 -26.184 1.00 62.78 208 LYS A O 1
ATOM 1604 N N . PRO A 1 209 ? 2.611 7.438 -25.100 1.00 51.88 209 PRO A N 1
ATOM 1605 C CA . PRO A 1 209 ? 1.869 8.500 -25.753 1.00 51.88 209 PRO A CA 1
ATOM 1606 C C . PRO A 1 209 ? 2.206 8.534 -27.245 1.00 51.88 209 PRO A C 1
ATOM 1608 O O . PRO A 1 209 ? 3.371 8.630 -27.642 1.00 51.88 209 PRO A O 1
ATOM 1611 N N . TYR A 1 210 ? 1.171 8.500 -28.081 1.00 41.81 210 TYR A N 1
ATOM 1612 C CA . TYR A 1 210 ? 1.271 8.888 -29.482 1.00 41.81 210 TYR A CA 1
ATOM 1613 C C . TYR A 1 210 ? 1.467 10.407 -29.552 1.00 41.81 210 TYR A C 1
ATOM 1615 O O . TYR A 1 210 ? 0.581 11.155 -29.150 1.00 41.81 210 TYR A O 1
ATOM 1623 N N . ASN A 1 211 ? 2.609 10.878 -30.059 1.00 48.06 211 ASN A N 1
ATOM 1624 C CA . ASN A 1 211 ? 2.832 12.305 -30.300 1.00 48.06 211 ASN A CA 1
ATOM 1625 C C . ASN A 1 211 ? 3.266 12.549 -31.745 1.00 48.06 211 ASN A C 1
ATOM 1627 O O . ASN A 1 211 ? 4.440 12.422 -32.082 1.00 48.06 211 ASN A O 1
ATOM 1631 N N . GLU A 1 212 ? 2.313 12.949 -32.590 1.00 41.97 212 GLU A N 1
ATOM 1632 C CA . GLU A 1 212 ? 2.589 13.443 -33.945 1.00 41.97 212 GLU A CA 1
ATOM 1633 C C . GLU A 1 212 ? 2.945 14.936 -33.986 1.00 41.97 212 GLU A C 1
ATOM 1635 O O . GLU A 1 212 ? 3.369 15.430 -35.027 1.00 41.97 212 GLU A O 1
ATOM 1640 N N . SER A 1 213 ? 2.820 15.689 -32.887 1.00 46.44 213 SER A N 1
ATOM 1641 C CA . SER A 1 213 ? 3.190 17.111 -32.843 1.00 46.44 213 SER A CA 1
ATOM 1642 C C . SER A 1 213 ? 3.273 17.619 -31.402 1.00 46.44 213 SER A C 1
ATOM 1644 O O . SER A 1 213 ? 2.242 17.856 -30.782 1.00 46.44 213 SER A O 1
ATOM 1646 N N . LEU A 1 214 ? 4.478 17.866 -30.877 1.00 45.81 214 LEU A N 1
ATOM 1647 C CA . LEU A 1 214 ? 4.645 18.727 -29.701 1.00 45.81 214 LEU A CA 1
ATOM 1648 C C . LEU A 1 214 ? 5.644 19.845 -29.986 1.00 45.81 214 LEU A C 1
ATOM 1650 O O . LEU A 1 214 ? 6.799 19.621 -30.351 1.00 45.81 214 LEU A O 1
ATOM 1654 N N . ASN A 1 215 ? 5.153 21.068 -29.799 1.00 40.97 215 ASN A N 1
ATOM 1655 C CA . ASN A 1 215 ? 5.947 22.281 -29.728 1.00 40.97 215 ASN A CA 1
ATOM 1656 C C . ASN A 1 215 ? 6.937 22.176 -28.558 1.00 40.97 215 ASN A C 1
ATOM 1658 O O . ASN A 1 215 ? 6.565 21.809 -27.446 1.00 40.97 215 ASN A O 1
ATOM 1662 N N . LYS A 1 216 ? 8.202 22.527 -28.817 1.00 43.38 216 LYS A N 1
ATOM 1663 C CA . LYS A 1 216 ? 9.262 22.664 -27.807 1.00 43.38 216 LYS A CA 1
ATOM 1664 C C . LYS A 1 216 ? 8.808 23.623 -26.699 1.00 43.38 216 LYS A C 1
ATOM 1666 O O . LYS A 1 216 ? 8.746 24.825 -26.942 1.00 43.38 216 LYS A O 1
ATOM 1671 N N . GLY A 1 217 ? 8.539 23.114 -25.498 1.00 41.19 217 GLY A N 1
ATOM 1672 C CA . GLY A 1 217 ? 8.259 23.969 -24.340 1.00 41.19 217 GLY A CA 1
ATOM 1673 C C . GLY A 1 217 ? 8.015 23.227 -23.029 1.00 41.19 217 GLY A C 1
ATOM 1674 O O . GLY A 1 217 ? 8.598 23.603 -22.021 1.00 41.19 217 GLY A O 1
ATOM 1675 N N . GLU A 1 218 ? 7.237 22.145 -23.043 1.00 49.50 218 GLU A N 1
ATOM 1676 C CA . GLU A 1 218 ? 6.906 21.373 -21.836 1.00 49.50 218 GLU A CA 1
ATOM 1677 C C . GLU A 1 218 ? 7.045 19.873 -22.144 1.00 49.50 218 GLU A C 1
ATOM 1679 O O . GLU A 1 218 ? 6.170 19.248 -22.736 1.00 49.50 218 GLU A O 1
ATOM 1684 N N . ASN A 1 219 ? 8.209 19.302 -21.820 1.00 50.44 219 ASN A N 1
ATOM 1685 C CA . ASN A 1 219 ? 8.463 17.863 -21.935 1.00 50.44 219 ASN A CA 1
ATOM 1686 C C . ASN A 1 219 ? 7.769 17.152 -20.767 1.00 50.44 219 ASN A C 1
ATOM 1688 O O . ASN A 1 219 ? 8.231 17.291 -19.638 1.00 50.44 219 ASN A O 1
ATOM 1692 N N . VAL A 1 220 ? 6.692 16.401 -21.015 1.00 57.47 220 VAL A N 1
ATOM 1693 C CA . VAL A 1 220 ? 5.911 15.767 -19.927 1.00 57.47 220 VAL A CA 1
ATOM 1694 C C . VAL A 1 220 ? 5.892 14.234 -19.960 1.00 57.47 220 VAL A C 1
ATOM 1696 O O . VAL A 1 220 ? 5.185 13.626 -19.170 1.00 57.47 220 VAL A O 1
ATOM 1699 N N . ASN A 1 221 ? 6.686 13.599 -20.830 1.00 69.19 221 ASN A N 1
ATOM 1700 C CA . ASN A 1 221 ? 6.694 12.143 -21.003 1.00 69.19 221 ASN A CA 1
ATOM 1701 C C . ASN A 1 221 ? 8.111 11.598 -21.188 1.00 69.19 221 ASN A C 1
ATOM 1703 O O . ASN A 1 221 ? 8.640 11.618 -22.300 1.00 69.19 221 ASN A O 1
ATOM 1707 N N . GLU A 1 222 ? 8.729 11.111 -20.114 1.00 79.38 222 GLU A N 1
ATOM 1708 C CA . GLU A 1 222 ? 10.071 10.523 -20.162 1.00 79.38 222 GLU A CA 1
ATOM 1709 C C . GLU A 1 222 ? 10.157 9.287 -19.263 1.00 79.38 222 GLU A C 1
ATOM 1711 O O . GLU A 1 222 ? 9.808 9.315 -18.086 1.00 79.38 222 GLU A O 1
ATOM 1716 N N . ILE A 1 223 ? 10.661 8.190 -19.826 1.00 83.25 223 ILE A N 1
ATOM 1717 C CA . ILE A 1 223 ? 10.973 6.974 -19.078 1.00 83.25 223 ILE A CA 1
ATOM 1718 C C . ILE A 1 223 ? 12.486 6.817 -19.091 1.00 83.25 223 ILE A C 1
ATOM 1720 O O . ILE A 1 223 ? 13.093 6.673 -20.155 1.00 83.25 223 ILE A O 1
ATOM 1724 N N . ILE A 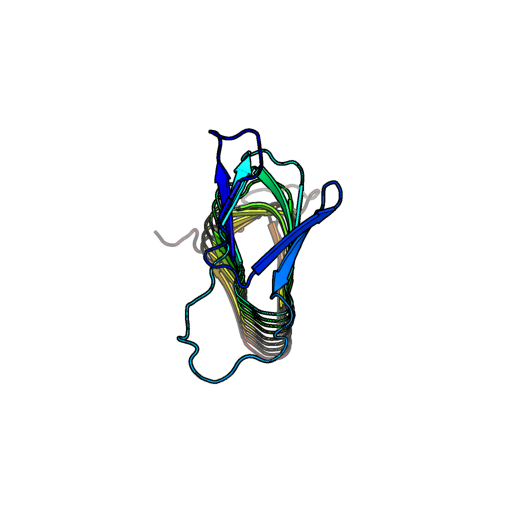1 224 ? 13.087 6.823 -17.908 1.00 87.19 224 ILE A N 1
ATOM 1725 C CA . ILE A 1 224 ? 14.519 6.621 -17.715 1.00 87.19 224 ILE A CA 1
ATOM 1726 C C . ILE A 1 224 ? 14.701 5.282 -17.015 1.00 87.19 224 ILE A C 1
ATOM 1728 O O . ILE A 1 224 ? 14.274 5.126 -15.880 1.00 87.19 224 ILE A O 1
ATOM 1732 N N . ALA A 1 225 ? 15.367 4.338 -17.672 1.00 90.31 225 ALA A N 1
ATOM 1733 C CA . ALA A 1 225 ? 15.734 3.053 -17.086 1.00 90.31 225 ALA A CA 1
ATOM 1734 C C . ALA A 1 225 ? 17.259 2.922 -17.032 1.00 90.31 225 ALA A C 1
ATOM 1736 O O . ALA A 1 225 ? 17.935 3.215 -18.025 1.00 90.31 225 ALA A O 1
ATOM 1737 N N . LYS A 1 226 ? 17.814 2.491 -15.895 1.00 90.94 226 LYS A N 1
ATOM 1738 C CA . LYS A 1 226 ? 19.256 2.239 -15.749 1.00 90.94 226 LYS A CA 1
ATOM 1739 C C . LYS A 1 226 ? 19.519 0.983 -14.928 1.00 90.94 226 LYS A C 1
ATOM 1741 O O . LYS A 1 226 ? 19.021 0.840 -13.819 1.00 90.94 226 LYS A O 1
ATOM 1746 N N . THR A 1 227 ? 20.381 0.118 -15.451 1.00 92.88 227 THR A N 1
ATOM 1747 C CA . THR A 1 227 ? 20.975 -1.000 -14.711 1.00 92.88 227 THR A CA 1
ATOM 1748 C C . THR A 1 227 ? 22.490 -0.955 -14.848 1.00 92.88 227 THR A C 1
ATOM 1750 O O . THR A 1 227 ? 23.005 -0.542 -15.892 1.00 92.88 227 THR A O 1
ATOM 1753 N N . LYS A 1 228 ? 23.229 -1.343 -13.802 1.00 93.00 228 LYS A N 1
ATOM 1754 C CA . LYS A 1 228 ? 24.682 -1.559 -13.921 1.00 93.00 228 LYS A CA 1
ATOM 1755 C C . LYS A 1 228 ? 24.990 -2.956 -14.466 1.00 93.00 228 LYS A C 1
ATOM 1757 O O . LYS A 1 228 ? 26.020 -3.128 -15.114 1.00 93.00 228 LYS A O 1
ATOM 1762 N N . SER A 1 229 ? 24.133 -3.937 -14.196 1.00 85.94 229 SER A N 1
ATOM 1763 C CA . SER A 1 229 ? 24.297 -5.322 -14.630 1.00 85.94 229 SER A CA 1
ATOM 1764 C C . SER A 1 229 ? 22.934 -5.981 -14.804 1.00 85.94 229 SER A C 1
ATOM 1766 O O . SER A 1 229 ? 22.233 -6.196 -13.819 1.00 85.94 229 SER A O 1
ATOM 1768 N N . GLY A 1 230 ? 22.613 -6.355 -16.038 1.00 90.62 230 GLY A N 1
ATOM 1769 C CA . GLY A 1 230 ? 21.325 -6.911 -16.446 1.00 90.62 230 GLY A CA 1
ATOM 1770 C C . GLY A 1 230 ? 20.871 -6.280 -17.757 1.00 90.62 230 GLY A C 1
ATOM 1771 O O . GLY A 1 230 ? 21.549 -5.397 -18.292 1.00 90.62 230 GLY A O 1
ATOM 1772 N N . ASP A 1 231 ? 19.730 -6.729 -18.260 1.00 93.69 231 ASP A N 1
ATOM 1773 C CA . ASP A 1 231 ? 19.161 -6.226 -19.504 1.00 93.69 231 ASP A CA 1
ATOM 1774 C C . ASP A 1 231 ? 18.069 -5.185 -19.239 1.00 93.69 231 ASP A C 1
ATOM 1776 O O . ASP A 1 231 ? 17.365 -5.218 -18.230 1.00 93.69 231 ASP A O 1
ATOM 1780 N N . ILE A 1 232 ? 17.911 -4.251 -20.177 1.00 92.31 232 ILE A N 1
ATOM 1781 C CA . ILE A 1 232 ? 16.807 -3.288 -20.174 1.00 92.31 232 ILE A CA 1
ATOM 1782 C C . ILE A 1 232 ? 15.934 -3.558 -21.396 1.00 92.31 232 ILE A C 1
ATOM 1784 O O . ILE A 1 232 ? 16.402 -3.491 -22.534 1.00 92.31 232 ILE A O 1
ATOM 1788 N N . CYS A 1 233 ? 14.649 -3.804 -21.164 1.00 89.38 233 CYS A N 1
ATOM 1789 C CA . CYS A 1 233 ? 13.628 -3.919 -22.189 1.00 89.38 233 CYS A CA 1
ATOM 1790 C C . CYS A 1 233 ? 12.556 -2.846 -21.982 1.00 89.38 233 CYS A C 1
ATOM 1792 O O . CYS A 1 233 ? 12.013 -2.698 -20.893 1.00 89.38 233 CYS A O 1
ATOM 1794 N N . VAL A 1 234 ? 12.233 -2.094 -23.036 1.00 87.06 234 VAL A N 1
ATOM 1795 C CA . VAL A 1 234 ? 11.126 -1.129 -23.012 1.00 87.06 234 VAL A CA 1
ATOM 1796 C C . VAL A 1 234 ? 10.251 -1.358 -24.237 1.00 87.06 234 VAL A C 1
ATOM 1798 O O . VAL A 1 234 ? 10.689 -1.112 -25.364 1.00 87.06 234 VAL A O 1
ATOM 1801 N N . LYS A 1 235 ? 9.011 -1.811 -24.033 1.00 84.31 235 LYS A N 1
ATOM 1802 C CA . LYS A 1 235 ? 8.060 -2.137 -25.106 1.00 84.31 235 LYS A CA 1
ATOM 1803 C C . LYS A 1 235 ? 6.822 -1.253 -25.043 1.00 84.31 235 LYS A C 1
ATOM 1805 O O . LYS A 1 235 ? 6.209 -1.089 -23.996 1.00 84.31 235 LYS A O 1
ATOM 1810 N N . ASP A 1 236 ? 6.449 -0.714 -26.198 1.00 79.31 236 ASP A N 1
ATOM 1811 C CA . ASP A 1 236 ? 5.165 -0.044 -26.389 1.00 79.31 236 ASP A CA 1
ATOM 1812 C C . ASP A 1 236 ? 4.110 -1.080 -26.784 1.00 79.31 236 ASP A C 1
ATOM 1814 O O . ASP A 1 236 ? 4.274 -1.776 -27.789 1.00 79.31 236 ASP A O 1
ATOM 1818 N N . THR A 1 237 ? 3.052 -1.207 -25.988 1.00 73.25 237 THR A N 1
ATOM 1819 C CA . THR A 1 237 ? 1.964 -2.169 -26.222 1.00 73.25 237 THR A CA 1
ATOM 1820 C C . THR A 1 237 ? 0.764 -1.551 -26.940 1.00 73.25 237 THR A C 1
ATOM 1822 O O . THR A 1 237 ? -0.159 -2.276 -27.301 1.00 73.25 237 THR A O 1
ATOM 1825 N N . SER A 1 238 ? 0.795 -0.246 -27.250 1.00 65.50 238 SER A N 1
ATOM 1826 C CA . SER A 1 238 ? -0.293 0.451 -27.960 1.00 65.50 238 SER A CA 1
ATOM 1827 C C . SER A 1 238 ? -0.506 -0.010 -29.411 1.00 65.50 238 SER A C 1
ATOM 1829 O O . SER A 1 238 ? -1.553 0.260 -29.994 1.00 65.50 238 SER A O 1
ATOM 1831 N N . LYS A 1 239 ? 0.468 -0.715 -30.007 1.00 52.19 239 LYS A N 1
ATOM 1832 C CA . LYS A 1 239 ? 0.466 -1.122 -31.428 1.00 52.19 239 LYS A CA 1
ATOM 1833 C C . LYS A 1 239 ? 0.211 -2.615 -31.676 1.00 52.19 239 LYS A C 1
ATOM 1835 O O . LYS A 1 239 ? 0.476 -3.097 -32.773 1.00 52.19 239 LYS A O 1
ATOM 1840 N N . GLY A 1 240 ? -0.269 -3.355 -30.677 1.00 49.31 240 GLY A N 1
ATOM 1841 C CA . GLY A 1 240 ? -0.623 -4.771 -30.815 1.00 49.31 240 GLY A CA 1
ATOM 1842 C C . GLY A 1 240 ? -2.117 -4.980 -31.058 1.00 49.31 240 GLY A C 1
ATOM 1843 O O . GLY A 1 240 ? -2.833 -5.300 -30.112 1.00 49.31 240 GLY A O 1
ATOM 1844 N N . GLY A 1 241 ? -2.569 -4.804 -32.303 1.00 36.72 241 GLY A N 1
ATOM 1845 C CA . GLY A 1 241 ? -3.919 -5.124 -32.782 1.00 36.72 241 GLY A CA 1
ATOM 1846 C C . GLY A 1 241 ? -3.887 -5.550 -34.240 1.00 36.72 241 GLY A C 1
ATOM 1847 O O . GLY A 1 241 ? -3.223 -4.837 -35.024 1.00 36.72 241 GLY A O 1
#